Protein AF-A0A7C7YCG6-F1 (afdb_monomer_lite)

Foldseek 3Di:
DDDPDVVVVVVVVVVVVVCVVVVPPPDPDDPPDDDDDDPDDDDDDDDDDDDDDDDDDDDDDDDDDPPPVVVVVLLVVLVVQLVVLVVQLVVLVVQLVVLVVQLVVLVVQLVVLVVVLVVLVVVCVVDVDPDPVSVVVNVVSVVSNVVSVVSNVVSVVSNVVSVVSNVVSVVSSVVSVVSNVVVVVPD

Radius of gyration: 28.53 Å; chains: 1; bounding box: 61×38×84 Å

Sequence (187 aa):
MNRAKPAVILVAVSLIVLALLAGRSLLEVDPESESGLAWEGAAPDVEEIFASKRSATSGSGNATRHSSASSHRASDLAEGELVRAVSALDQAHARLAATLIAVSQAEAAFEQVERRIAALQAQGEGSDALTEDGEERLALVLDARERAGIEREKAHREKEMQQANMRSAEERVEAAELQLQPSLSRK

Secondary structure (DSSP, 8-state):
-----HHHHHHHHHHHHHHHHHTTS-----S----------------------------------HHHHHHHHHHHHHHHHHHHHHHHHHHHHHHHHHHHHHHHHHHHHHHHHHHHHHHHHHHHHSSS---HHHHHHHHHHHHHHHHHHHHHHHHHHHHHHHHHHHHHHHHHHHHHHHHHGGGTS--

pLDDT: mean 71.09, std 22.62, range [29.75, 97.88]

Structure (mmCIF, N/CA/C/O backbone):
data_AF-A0A7C7YCG6-F1
#
_entry.id   AF-A0A7C7YCG6-F1
#
loop_
_atom_site.group_PDB
_atom_site.id
_atom_site.type_symbol
_atom_site.label_atom_id
_atom_site.label_alt_id
_atom_site.label_comp_id
_atom_site.label_asym_id
_atom_site.label_entity_id
_atom_site.label_seq_id
_atom_site.pdbx_PDB_ins_code
_atom_site.Cartn_x
_atom_site.Cartn_y
_atom_site.Cartn_z
_atom_site.occupancy
_atom_site.B_iso_or_equiv
_atom_site.auth_seq_id
_atom_site.auth_comp_id
_atom_site.auth_asym_id
_atom_site.auth_atom_id
_atom_site.pdbx_PDB_model_num
ATOM 1 N N . MET A 1 1 ? -9.554 -1.598 -38.971 1.00 38.09 1 MET A N 1
ATOM 2 C CA . MET A 1 1 ? -8.564 -1.266 -37.921 1.00 38.09 1 MET A CA 1
ATOM 3 C C . MET A 1 1 ? -9.151 -0.173 -37.042 1.00 38.09 1 MET A C 1
ATOM 5 O O . MET A 1 1 ? -9.089 0.996 -37.400 1.00 38.09 1 MET A O 1
ATOM 9 N N . ASN A 1 2 ? -9.803 -0.559 -35.943 1.00 44.38 2 ASN A N 1
ATOM 10 C CA . ASN A 1 2 ? -10.477 0.377 -35.044 1.00 44.38 2 ASN A CA 1
ATOM 11 C C . ASN A 1 2 ? -9.495 0.855 -33.973 1.00 44.38 2 ASN A C 1
ATOM 13 O O . ASN A 1 2 ? -9.143 0.102 -33.072 1.00 44.38 2 ASN A O 1
ATOM 17 N N . ARG A 1 3 ? -9.066 2.117 -34.071 1.00 46.59 3 ARG A N 1
ATOM 18 C CA . ARG A 1 3 ? -8.438 2.832 -32.956 1.00 46.59 3 ARG A CA 1
ATOM 19 C C . ARG A 1 3 ? -9.535 3.133 -31.935 1.00 46.59 3 ARG A C 1
ATOM 21 O O . ARG A 1 3 ? -10.298 4.082 -32.118 1.00 46.59 3 ARG A O 1
ATOM 28 N N . ALA A 1 4 ? -9.659 2.308 -30.899 1.00 46.75 4 ALA A N 1
ATOM 29 C CA . ALA A 1 4 ? -10.478 2.669 -29.751 1.00 46.75 4 ALA A CA 1
ATOM 30 C C . ALA A 1 4 ? -9.851 3.913 -29.103 1.00 46.75 4 ALA A C 1
ATOM 32 O O . ALA A 1 4 ? -8.676 3.921 -28.744 1.00 46.75 4 ALA A O 1
ATOM 33 N N . LYS A 1 5 ? -10.619 5.005 -29.060 1.00 48.81 5 LYS A N 1
ATOM 34 C CA . LYS A 1 5 ? -10.190 6.293 -28.506 1.00 48.81 5 LYS A CA 1
ATOM 35 C C . LYS A 1 5 ? -9.902 6.119 -27.003 1.00 48.81 5 LYS A C 1
ATOM 37 O O . LYS A 1 5 ? -10.664 5.403 -26.355 1.00 48.81 5 LYS A O 1
ATOM 42 N N . PRO A 1 6 ? -8.894 6.799 -26.425 1.00 51.12 6 PRO A N 1
ATOM 43 C CA . PRO A 1 6 ? -8.510 6.665 -25.008 1.00 51.12 6 PRO A CA 1
ATOM 44 C C . PRO A 1 6 ? -9.667 6.915 -24.023 1.00 51.12 6 PRO A C 1
ATOM 46 O O . PRO A 1 6 ? -9.693 6.353 -22.932 1.00 51.12 6 PRO A O 1
ATOM 49 N N . ALA A 1 7 ? -10.691 7.664 -24.445 1.00 49.84 7 ALA A N 1
ATOM 50 C CA . ALA A 1 7 ? -11.931 7.846 -23.695 1.00 49.84 7 ALA A CA 1
ATOM 51 C C . ALA A 1 7 ? -12.698 6.532 -23.423 1.00 49.84 7 ALA A C 1
ATOM 53 O O . ALA A 1 7 ? -13.332 6.404 -22.385 1.00 49.84 7 ALA A O 1
ATOM 54 N N . VAL A 1 8 ? -12.627 5.538 -24.316 1.00 53.53 8 VAL A N 1
ATOM 55 C CA . VAL A 1 8 ? -13.330 4.250 -24.154 1.00 53.53 8 VAL A CA 1
ATOM 56 C C . VAL A 1 8 ? -12.677 3.398 -23.063 1.00 53.53 8 VAL A C 1
ATOM 58 O O . VAL A 1 8 ? -13.375 2.711 -22.323 1.00 53.53 8 VAL A O 1
ATOM 61 N N . ILE A 1 9 ? -11.352 3.485 -22.923 1.00 57.06 9 ILE A N 1
ATOM 62 C CA . ILE A 1 9 ? -10.598 2.762 -21.890 1.00 57.06 9 ILE A CA 1
ATOM 63 C C . ILE A 1 9 ? -10.898 3.359 -20.512 1.00 57.06 9 ILE A C 1
ATOM 65 O O . ILE A 1 9 ? -11.192 2.619 -19.580 1.00 57.06 9 ILE A O 1
ATOM 69 N N . LEU A 1 10 ? -10.927 4.691 -20.396 1.00 59.00 10 LEU A N 1
ATOM 70 C CA . LEU A 1 10 ? -11.288 5.367 -19.145 1.00 59.00 10 LEU A CA 1
ATOM 71 C C . LEU A 1 10 ? -12.726 5.052 -18.708 1.00 59.00 10 LEU A C 1
ATOM 73 O O . LEU A 1 10 ? -12.961 4.777 -17.535 1.00 59.00 10 LEU A O 1
ATOM 77 N N . VAL A 1 11 ? -13.675 5.007 -19.650 1.00 61.53 11 VAL A N 1
ATOM 78 C CA . VAL A 1 11 ? -15.063 4.613 -19.357 1.00 61.53 11 VAL A CA 1
ATOM 79 C C . VAL A 1 11 ? -15.145 3.149 -18.911 1.00 61.53 11 VAL A C 1
ATOM 81 O O . VAL A 1 11 ? -15.863 2.848 -17.961 1.00 61.53 11 VAL A O 1
ATOM 84 N N . ALA A 1 12 ? -14.383 2.242 -19.530 1.00 60.44 12 ALA A N 1
ATOM 85 C CA . ALA A 1 12 ? -14.347 0.837 -19.124 1.00 60.44 12 ALA A CA 1
ATOM 86 C C . ALA A 1 12 ? -13.762 0.653 -17.712 1.00 60.44 12 ALA A C 1
ATOM 88 O O . ALA A 1 12 ? -14.326 -0.089 -16.909 1.00 60.44 12 ALA A O 1
ATOM 89 N N . VAL A 1 13 ? -12.686 1.372 -17.378 1.00 66.44 13 VAL A N 1
ATOM 90 C CA . VAL A 1 13 ? -12.072 1.335 -16.040 1.00 66.44 13 VAL A CA 1
ATOM 91 C C . VAL A 1 13 ? -13.020 1.912 -14.987 1.00 66.44 13 VAL A C 1
ATOM 93 O O . VAL A 1 13 ? -13.217 1.288 -13.947 1.00 66.44 13 VAL A O 1
ATOM 96 N N . SER A 1 14 ? -13.687 3.038 -15.264 1.00 65.06 14 SER A N 1
ATOM 97 C CA . SER A 1 14 ? -14.697 3.587 -14.349 1.00 65.06 14 SER A CA 1
ATOM 98 C C . SER A 1 14 ? -15.882 2.643 -14.140 1.00 65.06 14 SER A C 1
ATOM 100 O O . SER A 1 14 ? -16.359 2.530 -13.015 1.00 65.06 14 SER A O 1
ATOM 102 N N . LEU A 1 15 ? -16.338 1.927 -15.174 1.00 63.62 15 LEU A N 1
ATOM 103 C CA . LEU A 1 15 ? -17.419 0.944 -15.041 1.00 63.62 15 LEU A CA 1
ATOM 104 C C . LEU A 1 15 ? -17.001 -0.281 -14.219 1.00 63.62 15 LEU A C 1
ATOM 106 O O . LEU A 1 15 ? -17.806 -0.782 -13.439 1.00 63.62 15 LEU A O 1
ATOM 110 N N . ILE A 1 16 ? -15.749 -0.731 -14.337 1.00 69.69 16 ILE A N 1
ATOM 111 C CA . ILE A 1 16 ? -15.209 -1.824 -13.515 1.00 69.69 16 ILE A CA 1
ATOM 112 C C . ILE A 1 16 ? -15.109 -1.395 -12.046 1.00 69.69 16 ILE A C 1
ATOM 114 O O . ILE A 1 16 ? -15.534 -2.136 -11.162 1.00 69.69 16 ILE A O 1
ATOM 118 N N . VAL A 1 17 ? -14.621 -0.180 -11.777 1.00 70.19 17 VAL A N 1
ATOM 119 C CA . VAL A 1 17 ? -14.564 0.374 -10.414 1.00 70.19 17 VAL A CA 1
ATOM 120 C C . VAL A 1 17 ? -15.970 0.517 -9.826 1.00 70.19 17 VAL A C 1
ATOM 122 O O . VAL A 1 17 ? -16.188 0.142 -8.678 1.00 70.19 17 VAL A O 1
ATOM 125 N N . LEU A 1 18 ? -16.946 0.978 -10.614 1.00 59.84 18 LEU A N 1
ATOM 126 C CA . LEU A 1 18 ? -18.332 1.123 -10.167 1.00 59.84 18 LEU A CA 1
ATOM 127 C C . LEU A 1 18 ? -19.012 -0.235 -9.916 1.00 59.84 18 LEU A C 1
ATOM 129 O O . LEU A 1 18 ? -19.748 -0.376 -8.943 1.00 59.84 18 LEU A O 1
ATOM 133 N N . ALA A 1 19 ? -18.733 -1.249 -10.741 1.00 61.19 19 ALA A N 1
ATOM 134 C CA . ALA A 1 19 ? -19.232 -2.612 -10.548 1.00 61.19 19 ALA A CA 1
ATOM 135 C C . ALA A 1 19 ? -18.624 -3.286 -9.304 1.00 61.19 19 ALA A C 1
ATOM 137 O O . ALA A 1 19 ? -19.328 -3.988 -8.581 1.00 61.19 19 ALA A O 1
ATOM 138 N N . LEU A 1 20 ? -17.346 -3.027 -9.009 1.00 59.19 20 LEU A N 1
ATOM 139 C CA . LEU A 1 20 ? -16.680 -3.506 -7.792 1.00 59.19 20 LEU A CA 1
ATOM 140 C C . LEU A 1 20 ? -17.175 -2.788 -6.529 1.00 59.19 20 LEU A C 1
ATOM 142 O O . LEU A 1 20 ? -17.232 -3.399 -5.463 1.00 59.19 20 LEU A O 1
ATOM 146 N N . LEU A 1 21 ? -17.570 -1.517 -6.647 1.00 51.78 21 LEU A N 1
ATOM 147 C CA . LEU A 1 21 ? -18.163 -0.754 -5.548 1.00 51.78 21 LEU A CA 1
ATOM 148 C C . LEU A 1 21 ? -19.612 -1.189 -5.270 1.00 51.78 21 LEU A C 1
ATOM 150 O O . LEU A 1 21 ? -19.995 -1.341 -4.115 1.00 51.78 21 LEU A O 1
ATOM 154 N N . ALA A 1 22 ? -20.400 -1.451 -6.319 1.00 48.19 22 ALA A N 1
ATOM 155 C CA . ALA A 1 22 ? -21.785 -1.914 -6.205 1.00 48.19 22 ALA A CA 1
ATOM 156 C C . ALA A 1 22 ? -21.899 -3.395 -5.792 1.00 48.19 22 ALA A C 1
ATOM 158 O O . ALA A 1 22 ? -22.846 -3.774 -5.106 1.00 48.19 22 ALA A O 1
ATOM 159 N N . GLY A 1 23 ? -20.917 -4.233 -6.146 1.00 41.50 23 GLY A N 1
ATOM 160 C CA . GLY A 1 23 ? -20.874 -5.651 -5.770 1.00 41.50 23 GLY A CA 1
ATOM 161 C C . GLY A 1 23 ? -20.629 -5.923 -4.280 1.00 41.50 23 GLY A C 1
ATOM 162 O O . GLY A 1 23 ? -20.688 -7.075 -3.861 1.00 41.50 23 GLY A O 1
ATOM 163 N N . ARG A 1 24 ? -20.366 -4.889 -3.467 1.00 46.97 24 ARG A N 1
ATOM 164 C CA . ARG A 1 24 ? -20.056 -5.012 -2.032 1.00 46.97 24 ARG A CA 1
ATOM 165 C C . ARG A 1 24 ? -21.226 -4.733 -1.079 1.00 46.97 24 ARG A C 1
ATOM 167 O O . ARG A 1 24 ? -21.042 -4.864 0.125 1.00 46.97 24 ARG A O 1
ATOM 174 N N . SER A 1 25 ? -22.415 -4.393 -1.582 1.00 40.44 25 SER A N 1
ATOM 175 C CA . SER A 1 25 ? -23.567 -4.007 -0.741 1.00 40.44 25 SER A CA 1
ATOM 176 C C . SER A 1 25 ? -24.625 -5.100 -0.514 1.00 40.44 25 SER A C 1
ATOM 178 O O . SER A 1 25 ? -25.691 -4.781 -0.003 1.00 40.44 25 SER A O 1
ATOM 180 N N . LEU A 1 26 ? -24.376 -6.368 -0.872 1.00 41.69 26 LEU A N 1
ATOM 181 C CA . LEU A 1 26 ? -25.381 -7.448 -0.761 1.00 41.69 26 LEU A CA 1
ATOM 182 C C . LEU A 1 26 ? -24.939 -8.693 0.027 1.00 41.69 26 LEU A C 1
ATOM 184 O O . LEU A 1 26 ? -25.512 -9.762 -0.155 1.00 41.69 26 LEU A O 1
ATOM 188 N N . LEU A 1 27 ? -23.960 -8.578 0.927 1.00 38.28 27 LEU A N 1
ATOM 189 C CA . LEU A 1 27 ? -23.707 -9.622 1.926 1.00 38.28 27 LEU A CA 1
ATOM 190 C C . LEU A 1 27 ? -23.974 -9.073 3.327 1.00 38.28 27 LEU A C 1
ATOM 192 O O . LEU A 1 27 ? -23.076 -8.669 4.060 1.00 38.28 27 LEU A O 1
ATOM 196 N N . GLU A 1 28 ? -25.254 -9.057 3.668 1.00 44.44 28 GLU A N 1
ATOM 197 C CA . GLU A 1 28 ? -25.709 -9.152 5.046 1.00 44.44 28 GLU A CA 1
ATOM 198 C C . GLU A 1 28 ? -25.388 -10.587 5.492 1.00 44.44 28 GLU A C 1
ATOM 200 O O . GLU A 1 28 ? -25.970 -11.544 4.983 1.00 44.44 28 GLU A O 1
ATOM 205 N N . VAL A 1 29 ? -24.358 -10.750 6.328 1.00 38.84 29 VAL A N 1
ATOM 206 C CA . VAL A 1 29 ? -23.967 -12.049 6.889 1.00 38.84 29 VAL A CA 1
ATOM 207 C C . VAL A 1 29 ? -24.049 -11.974 8.405 1.00 38.84 29 VAL A C 1
ATOM 209 O O . VAL A 1 29 ? -23.351 -11.193 9.051 1.00 38.84 29 VAL A O 1
ATOM 212 N N . ASP A 1 30 ? -24.954 -12.811 8.900 1.00 29.75 30 ASP A N 1
ATOM 213 C CA . ASP A 1 30 ? -25.200 -13.231 10.274 1.00 29.75 30 ASP A CA 1
ATOM 214 C C . ASP A 1 30 ? -23.902 -13.523 11.058 1.00 29.75 30 ASP A C 1
ATOM 216 O O . ASP A 1 30 ? -23.017 -14.212 10.539 1.00 29.75 30 ASP A O 1
ATOM 220 N N . PRO A 1 31 ? -23.763 -13.066 12.316 1.00 41.66 31 PRO A N 1
ATOM 221 C CA . PRO A 1 31 ? -22.557 -13.261 13.117 1.00 41.66 31 PRO A CA 1
ATOM 222 C C . PRO A 1 31 ? -22.518 -14.602 13.880 1.00 41.66 31 PRO A C 1
ATOM 224 O O . PRO A 1 31 ? -22.060 -14.623 15.015 1.00 41.66 31 PRO A O 1
ATOM 227 N N . GLU A 1 32 ? -22.950 -15.721 13.288 1.00 35.66 32 GLU A N 1
ATOM 228 C CA . GLU A 1 32 ? -22.872 -17.059 13.917 1.00 35.66 32 GLU A CA 1
ATOM 229 C C . GLU A 1 32 ? -22.317 -18.125 12.955 1.00 35.66 32 GLU A C 1
ATOM 231 O O . GLU A 1 32 ? -22.970 -19.107 12.604 1.00 35.66 32 GLU A O 1
ATOM 236 N N . SER A 1 33 ? -21.079 -17.952 12.496 1.00 34.12 33 SER A N 1
ATOM 237 C CA . SER A 1 33 ? -20.328 -19.048 11.869 1.00 34.12 33 SER A CA 1
ATOM 238 C C . SER A 1 33 ? -18.840 -18.914 12.159 1.00 34.12 33 SER A C 1
ATOM 240 O O . SER A 1 33 ? -18.048 -18.441 11.346 1.00 34.12 33 SER A O 1
ATOM 242 N N . GLU A 1 34 ? -18.463 -19.370 13.351 1.00 43.66 34 GLU A N 1
ATOM 243 C CA . GLU A 1 34 ? -17.132 -19.911 13.587 1.00 43.66 34 GLU A CA 1
ATOM 244 C C . GLU A 1 34 ? -16.951 -21.159 12.718 1.00 43.66 34 GLU A C 1
ATOM 246 O O . GLU A 1 34 ? -17.668 -22.149 12.848 1.00 43.66 34 GLU A O 1
ATOM 251 N N . SER A 1 35 ? -15.987 -21.118 11.807 1.00 35.38 35 SER A N 1
ATOM 252 C CA . SER A 1 35 ? -15.400 -22.295 11.165 1.00 35.38 35 SER A CA 1
ATOM 253 C C . SER A 1 35 ? -14.044 -21.881 10.619 1.00 35.38 35 SER A C 1
ATOM 255 O O . SER A 1 35 ? -13.950 -21.062 9.707 1.00 35.38 35 SER A O 1
ATOM 257 N N . GLY A 1 36 ? -12.990 -22.403 11.244 1.00 42.28 36 GLY A N 1
ATOM 258 C CA . GLY A 1 36 ? -11.612 -22.071 10.929 1.00 42.28 36 GLY A CA 1
ATOM 259 C C . GLY A 1 36 ? -11.251 -22.315 9.467 1.00 42.28 36 GLY A C 1
ATOM 260 O O . GLY A 1 36 ? -11.633 -23.317 8.870 1.00 42.28 36 GLY A O 1
ATOM 261 N N . LEU A 1 37 ? -10.436 -21.414 8.926 1.00 38.97 37 LEU A N 1
ATOM 262 C CA . LEU A 1 37 ? -9.647 -21.667 7.732 1.00 38.97 37 LEU A CA 1
ATOM 263 C C . LEU A 1 37 ? -8.228 -21.168 7.984 1.00 38.97 37 LEU A C 1
ATOM 265 O O . LEU A 1 37 ? -7.959 -19.971 8.089 1.00 38.97 37 LEU A O 1
ATOM 269 N N . ALA A 1 38 ? -7.347 -22.151 8.142 1.00 42.22 38 ALA A N 1
ATOM 270 C CA . ALA A 1 38 ? -5.907 -22.017 8.131 1.00 42.22 38 ALA A CA 1
ATOM 271 C C . ALA A 1 38 ? -5.454 -21.341 6.830 1.00 42.22 38 ALA A C 1
ATOM 273 O O . ALA A 1 38 ? -5.801 -21.793 5.739 1.00 42.22 38 ALA A O 1
ATOM 274 N N . TRP A 1 39 ? -4.653 -20.285 6.947 1.00 41.31 39 TRP A N 1
ATOM 275 C CA . TRP A 1 39 ? -3.932 -19.703 5.817 1.00 41.31 39 TRP A CA 1
ATOM 276 C C . TRP A 1 39 ? -2.513 -20.270 5.807 1.00 41.31 39 TRP A C 1
ATOM 278 O O . TRP A 1 39 ? -1.553 -19.626 6.214 1.00 41.31 39 TRP A O 1
ATOM 288 N N . GLU A 1 40 ? -2.421 -21.521 5.367 1.00 39.47 40 GLU A N 1
ATOM 289 C CA . GLU A 1 40 ? -1.190 -22.177 4.936 1.00 39.47 40 GLU A CA 1
ATOM 290 C C . GLU A 1 40 ? -1.215 -22.174 3.401 1.00 39.47 40 GLU A C 1
ATOM 292 O O . GLU A 1 40 ? -2.149 -22.719 2.810 1.00 39.47 40 GLU A O 1
ATOM 297 N N . GLY A 1 41 ? -0.231 -21.564 2.731 1.00 33.03 41 GLY A N 1
ATOM 298 C CA . GLY A 1 41 ? -0.116 -21.744 1.281 1.00 33.03 41 GLY A CA 1
ATOM 299 C C . GLY A 1 41 ? 0.596 -20.655 0.487 1.00 33.03 41 GLY A C 1
ATOM 300 O O . GLY A 1 41 ? -0.040 -19.751 -0.039 1.00 33.03 41 GLY A O 1
ATOM 301 N N . ALA A 1 42 ? 1.894 -20.887 0.293 1.00 35.00 42 ALA A N 1
ATOM 302 C CA . ALA A 1 42 ? 2.618 -20.738 -0.971 1.00 35.00 42 ALA A CA 1
ATOM 303 C C . ALA A 1 42 ? 2.825 -19.327 -1.562 1.00 35.00 42 ALA A C 1
ATOM 305 O O . ALA A 1 42 ? 2.000 -18.774 -2.288 1.00 35.00 42 ALA A O 1
ATOM 306 N N . ALA A 1 43 ? 4.050 -18.832 -1.375 1.00 37.44 43 ALA A N 1
ATOM 307 C CA . ALA A 1 43 ? 4.691 -17.929 -2.322 1.00 37.44 43 ALA A CA 1
ATOM 308 C C . ALA A 1 43 ? 4.849 -18.635 -3.687 1.00 37.44 43 ALA A C 1
ATOM 310 O O . ALA A 1 43 ? 5.257 -19.800 -3.710 1.00 37.44 43 ALA A O 1
ATOM 311 N N . PRO A 1 44 ? 4.558 -17.979 -4.822 1.00 40.88 44 PRO A N 1
ATOM 312 C CA . PRO A 1 44 ? 4.890 -18.544 -6.119 1.00 40.88 44 PRO A CA 1
ATOM 313 C C . PRO A 1 44 ? 6.392 -18.393 -6.388 1.00 40.88 44 PRO A C 1
ATOM 315 O O . PRO A 1 44 ? 6.896 -17.289 -6.601 1.00 40.88 44 PRO A O 1
ATOM 318 N N . ASP A 1 45 ? 7.076 -19.536 -6.388 1.00 39.84 45 ASP A N 1
ATOM 319 C CA . ASP A 1 45 ? 8.380 -19.742 -7.015 1.00 39.84 45 ASP A CA 1
ATOM 320 C C . ASP A 1 45 ? 8.287 -19.391 -8.506 1.00 39.84 45 ASP A C 1
ATOM 322 O O . ASP A 1 45 ? 7.446 -19.925 -9.234 1.00 39.84 45 ASP A O 1
ATOM 326 N N . VAL A 1 46 ? 9.155 -18.493 -8.971 1.00 44.59 46 VAL A N 1
ATOM 327 C CA . VAL A 1 46 ? 9.339 -18.208 -10.400 1.00 44.59 46 VAL A CA 1
ATOM 328 C C . VAL A 1 46 ? 10.835 -18.214 -10.694 1.00 44.59 46 VAL A C 1
ATOM 330 O O . VAL A 1 46 ? 11.437 -17.186 -11.002 1.00 44.59 46 VAL A O 1
ATOM 333 N N . GLU A 1 47 ? 11.441 -19.393 -10.585 1.00 43.09 47 GLU A N 1
ATOM 334 C CA . GLU A 1 47 ? 12.654 -19.709 -11.331 1.00 43.09 47 GLU A CA 1
ATOM 335 C C . GLU A 1 47 ? 12.308 -20.563 -12.554 1.00 43.09 47 GLU A C 1
ATOM 337 O O . GLU A 1 47 ? 11.396 -21.384 -12.544 1.00 43.09 47 GLU A O 1
ATOM 342 N N . GLU A 1 48 ? 13.114 -20.356 -13.593 1.00 41.47 48 GLU A N 1
ATOM 343 C CA . GLU A 1 48 ? 13.277 -21.227 -14.751 1.00 41.47 48 GLU A CA 1
ATOM 344 C C . GLU A 1 48 ? 12.292 -21.045 -15.915 1.00 41.47 48 GLU A C 1
ATOM 346 O O . GLU A 1 48 ? 11.443 -21.887 -16.194 1.00 41.47 48 GLU A O 1
ATOM 351 N N . ILE A 1 49 ? 12.534 -20.017 -16.744 1.00 37.84 49 ILE A N 1
ATOM 352 C CA . ILE A 1 49 ? 12.333 -20.217 -18.183 1.00 37.84 49 ILE A CA 1
ATOM 353 C C . ILE A 1 49 ? 13.514 -19.695 -19.023 1.00 37.84 49 ILE A C 1
ATOM 355 O O . ILE A 1 49 ? 13.755 -18.495 -19.141 1.00 37.84 49 ILE A O 1
ATOM 359 N N . PHE A 1 50 ? 14.181 -20.669 -19.658 1.00 40.00 50 PHE A N 1
ATOM 360 C CA . PHE A 1 50 ? 15.042 -20.612 -20.849 1.00 40.00 50 PHE A CA 1
ATOM 361 C C . PHE A 1 50 ? 16.567 -20.532 -20.681 1.00 40.00 50 PHE A C 1
ATOM 363 O O . PHE A 1 50 ? 17.229 -19.583 -21.097 1.00 40.00 50 PHE A O 1
ATOM 370 N N . ALA A 1 51 ? 17.147 -21.673 -20.302 1.00 44.41 51 ALA A N 1
ATOM 371 C CA . ALA A 1 51 ? 18.373 -22.143 -20.938 1.00 44.41 51 ALA A CA 1
ATOM 372 C C . ALA A 1 51 ? 18.029 -22.894 -22.243 1.00 44.41 51 ALA A C 1
ATOM 374 O O . ALA A 1 51 ? 17.467 -23.988 -22.215 1.00 44.41 51 ALA A O 1
ATOM 375 N N . SER A 1 52 ? 18.401 -22.356 -23.411 1.00 35.06 52 SER A N 1
ATOM 376 C CA . SER A 1 52 ? 18.581 -23.198 -24.601 1.00 35.06 52 SER A CA 1
ATOM 377 C C . SER A 1 52 ? 19.584 -22.638 -25.612 1.00 35.06 52 SER A C 1
ATOM 379 O O . SER A 1 52 ? 19.303 -21.749 -26.403 1.00 35.06 52 SER A O 1
ATOM 381 N N . LYS A 1 53 ? 20.760 -23.270 -25.562 1.00 38.47 53 LYS A N 1
ATOM 382 C CA . LYS A 1 53 ? 21.480 -23.900 -26.679 1.00 38.47 53 LYS A CA 1
ATOM 383 C C . LYS A 1 53 ? 22.095 -23.015 -27.779 1.00 38.47 53 LYS A C 1
ATOM 385 O O . LYS A 1 53 ? 21.458 -22.547 -28.711 1.00 38.47 53 LYS A O 1
ATOM 390 N N . ARG A 1 54 ? 23.431 -22.970 -27.710 1.00 46.75 54 ARG A N 1
ATOM 391 C CA . ARG A 1 54 ? 24.378 -22.669 -28.794 1.00 46.75 54 ARG A CA 1
ATOM 392 C C . ARG A 1 54 ? 24.179 -23.593 -30.007 1.00 46.75 54 ARG A C 1
ATOM 394 O O . ARG A 1 54 ? 24.106 -24.809 -29.838 1.00 46.75 54 ARG A O 1
ATOM 401 N N . SER A 1 55 ? 24.302 -23.032 -31.209 1.00 33.38 55 SER A N 1
ATOM 402 C CA . SER A 1 55 ? 24.810 -23.729 -32.399 1.00 33.38 55 SER A CA 1
ATOM 403 C C . SER A 1 55 ? 25.730 -22.795 -33.191 1.00 33.38 55 SER A C 1
ATOM 405 O O . SER A 1 55 ? 25.386 -21.647 -33.459 1.00 33.38 55 SER A O 1
ATOM 407 N N . ALA A 1 56 ? 26.924 -23.297 -33.499 1.00 44.69 56 ALA A N 1
ATOM 408 C CA . ALA A 1 56 ? 27.994 -22.644 -34.247 1.00 44.69 56 ALA A CA 1
ATOM 409 C C . ALA A 1 56 ? 27.651 -22.447 -35.735 1.00 44.69 56 ALA A C 1
ATOM 411 O O . ALA A 1 56 ? 26.842 -23.206 -36.246 1.00 44.69 56 ALA A O 1
ATOM 412 N N . THR A 1 57 ? 28.362 -21.548 -36.433 1.00 36.84 57 THR A N 1
ATOM 413 C CA . THR A 1 57 ? 29.197 -21.905 -37.605 1.00 36.84 57 THR A CA 1
ATOM 414 C C . THR A 1 57 ? 30.123 -20.760 -38.026 1.00 36.84 57 THR A C 1
ATOM 416 O O . THR A 1 57 ? 29.725 -19.603 -38.123 1.00 36.84 57 THR A O 1
ATOM 419 N N . SER A 1 58 ? 31.362 -21.161 -38.303 1.00 47.78 58 SER A N 1
ATOM 420 C CA . SER A 1 58 ? 32.414 -20.483 -39.063 1.00 47.78 58 SER A CA 1
ATOM 421 C C . SER A 1 58 ? 31.928 -19.911 -40.404 1.00 47.78 58 SER A C 1
ATOM 423 O O . SER A 1 58 ? 31.096 -20.524 -41.069 1.00 47.78 58 SER A O 1
ATOM 425 N N . GLY A 1 59 ? 32.491 -18.773 -40.820 1.00 33.78 59 GLY A N 1
ATOM 426 C CA . GLY A 1 59 ? 32.213 -18.146 -42.113 1.00 33.78 59 GLY A CA 1
ATOM 427 C C . GLY A 1 59 ? 33.111 -16.940 -42.378 1.00 33.78 59 GLY A C 1
ATOM 428 O O . GLY A 1 59 ? 32.748 -15.806 -42.092 1.00 33.78 59 GLY A O 1
ATOM 429 N N . SER A 1 60 ? 34.303 -17.223 -42.897 1.00 41.03 60 SER A N 1
ATOM 430 C CA . SER A 1 60 ? 35.260 -16.280 -43.485 1.00 41.03 60 SER A CA 1
ATOM 431 C C . SER A 1 60 ? 34.649 -15.483 -44.650 1.00 41.03 60 SER A C 1
ATOM 433 O O . SER A 1 60 ? 33.953 -16.071 -45.475 1.00 41.03 60 SER A O 1
ATOM 435 N N . GLY A 1 61 ? 34.977 -14.187 -44.772 1.00 35.50 61 GLY A N 1
ATOM 436 C CA . GLY A 1 61 ? 34.920 -13.485 -46.062 1.00 35.50 61 GLY A CA 1
ATOM 437 C C . GLY A 1 61 ? 34.380 -12.047 -46.082 1.00 35.50 61 GLY A C 1
ATOM 438 O O . GLY A 1 61 ? 33.180 -11.830 -46.158 1.00 35.50 61 GLY A O 1
ATOM 439 N N . ASN A 1 62 ? 35.320 -11.111 -46.241 1.00 40.22 62 ASN A N 1
ATOM 440 C CA . ASN A 1 62 ? 35.278 -9.968 -47.167 1.00 40.22 62 ASN A CA 1
ATOM 441 C C . ASN A 1 62 ? 34.715 -8.587 -46.730 1.00 40.22 62 ASN A C 1
ATOM 443 O O . ASN A 1 62 ? 33.529 -8.384 -46.498 1.00 40.22 62 ASN A O 1
ATOM 447 N N . ALA A 1 63 ? 35.659 -7.639 -46.723 1.00 47.53 63 ALA A N 1
ATOM 448 C CA . ALA A 1 63 ? 35.635 -6.220 -47.088 1.00 47.53 63 ALA A CA 1
ATOM 449 C C . ALA A 1 63 ? 34.340 -5.377 -46.983 1.00 47.53 63 ALA A C 1
ATOM 451 O O . ALA A 1 63 ? 33.416 -5.466 -47.786 1.00 47.53 63 ALA A O 1
ATOM 452 N N . THR A 1 64 ? 34.438 -4.375 -46.102 1.00 52.19 64 THR A N 1
ATOM 453 C CA . THR A 1 64 ? 34.042 -2.975 -46.348 1.00 52.19 64 THR A CA 1
ATOM 454 C C . THR A 1 64 ? 32.556 -2.706 -46.614 1.00 52.19 64 THR A C 1
ATOM 456 O O . THR A 1 64 ? 32.158 -2.239 -47.679 1.00 52.19 64 THR A O 1
ATOM 459 N N . ARG A 1 65 ? 31.736 -2.879 -45.568 1.00 48.03 65 ARG A N 1
ATOM 460 C CA . ARG A 1 65 ? 30.446 -2.176 -45.377 1.00 48.03 65 ARG A CA 1
ATOM 461 C C . ARG A 1 65 ? 30.053 -2.151 -43.886 1.00 48.03 65 ARG A C 1
ATOM 463 O O . ARG A 1 65 ? 29.018 -2.667 -43.488 1.00 48.03 65 ARG A O 1
ATOM 470 N N . HIS A 1 66 ? 30.915 -1.613 -43.019 1.00 44.16 66 HIS A N 1
ATOM 471 C CA . HIS A 1 66 ? 30.786 -1.819 -41.562 1.00 44.16 66 HIS A CA 1
ATOM 472 C C . HIS A 1 66 ? 30.085 -0.705 -40.759 1.00 44.16 66 HIS A C 1
ATOM 474 O O . HIS A 1 66 ? 29.820 -0.918 -39.577 1.00 44.16 66 HIS A O 1
ATOM 480 N N . SER A 1 67 ? 29.724 0.447 -41.341 1.00 53.16 67 SER A N 1
ATOM 481 C CA . SER A 1 67 ? 29.083 1.524 -40.556 1.00 53.16 67 SER A CA 1
ATOM 482 C C . SER A 1 67 ? 27.558 1.397 -40.444 1.00 53.16 67 SER A C 1
ATOM 484 O O . SER A 1 67 ? 26.998 1.681 -39.392 1.00 53.16 67 SER A O 1
ATOM 486 N N . SER A 1 68 ? 26.866 0.927 -41.485 1.00 54.72 68 SER A N 1
ATOM 487 C CA . SER A 1 68 ? 25.395 0.873 -41.485 1.00 54.72 68 SER A CA 1
ATOM 488 C C . SER A 1 68 ? 24.860 -0.302 -40.659 1.00 54.72 68 SER A C 1
ATOM 490 O O . SER A 1 68 ? 23.960 -0.135 -39.846 1.00 54.72 68 SER A O 1
ATOM 492 N N . ALA A 1 69 ? 25.448 -1.493 -40.808 1.00 60.00 69 ALA A N 1
ATOM 493 C CA . ALA A 1 69 ? 24.976 -2.701 -40.124 1.00 60.00 69 ALA A CA 1
ATOM 494 C C . ALA A 1 69 ? 25.213 -2.678 -38.600 1.00 60.00 69 ALA A C 1
ATOM 496 O O . ALA A 1 69 ? 24.431 -3.255 -37.847 1.00 60.00 69 ALA A O 1
ATOM 497 N N . SER A 1 70 ? 26.275 -2.007 -38.141 1.00 60.47 70 SER A N 1
ATOM 498 C CA . SER A 1 70 ? 26.554 -1.814 -36.710 1.00 60.47 70 SER A CA 1
ATOM 499 C C . SER A 1 70 ? 25.609 -0.784 -36.085 1.00 60.47 70 SER A C 1
ATOM 501 O O . SER A 1 70 ? 25.105 -1.014 -34.989 1.00 60.47 70 SER A O 1
ATOM 503 N N . SER A 1 71 ? 25.294 0.291 -36.814 1.00 64.06 71 SER A N 1
ATOM 504 C CA . SER A 1 71 ? 24.320 1.303 -36.393 1.00 64.06 71 SER A CA 1
ATOM 505 C C . SER A 1 71 ? 22.895 0.751 -36.297 1.00 64.06 71 SER A C 1
ATOM 507 O O . SER A 1 71 ? 22.184 1.098 -35.360 1.00 64.06 71 SER A O 1
ATOM 509 N N . HIS A 1 72 ? 22.476 -0.121 -37.222 1.00 64.81 72 HIS A N 1
ATOM 510 C CA . HIS A 1 72 ? 21.153 -0.754 -37.160 1.00 64.81 72 HIS A CA 1
ATOM 511 C C . HIS A 1 72 ? 21.020 -1.691 -35.954 1.00 64.81 72 HIS A C 1
ATOM 513 O O . HIS A 1 72 ? 20.058 -1.574 -35.209 1.00 64.81 72 HIS A O 1
ATOM 519 N N . ARG A 1 73 ? 22.029 -2.529 -35.674 1.00 70.00 73 ARG A N 1
ATOM 520 C CA . ARG A 1 73 ? 22.006 -3.400 -34.484 1.00 70.00 73 ARG A CA 1
ATOM 521 C C . ARG A 1 73 ? 21.979 -2.623 -33.170 1.00 70.00 73 ARG A C 1
ATOM 523 O O . ARG A 1 73 ? 21.339 -3.068 -32.228 1.00 70.00 73 ARG A O 1
ATOM 530 N N . ALA A 1 74 ? 22.680 -1.492 -33.090 1.00 72.12 74 ALA A N 1
ATOM 531 C CA . ALA A 1 74 ? 22.638 -0.638 -31.905 1.00 72.12 74 ALA A CA 1
ATOM 532 C C . ALA A 1 74 ? 21.239 -0.028 -31.694 1.00 72.12 74 ALA A C 1
ATOM 534 O O . ALA A 1 74 ? 20.763 0.009 -30.565 1.00 72.12 74 ALA A O 1
ATOM 535 N N . SER A 1 75 ? 20.563 0.371 -32.779 1.00 76.31 75 SER A N 1
ATOM 536 C CA . SER A 1 75 ? 19.173 0.847 -32.743 1.00 76.31 75 SER A CA 1
ATOM 537 C C . SER A 1 75 ? 18.205 -0.253 -32.305 1.00 76.31 75 SER A C 1
ATOM 539 O O . SER A 1 75 ? 17.421 -0.032 -31.392 1.00 76.31 75 SER A O 1
ATOM 541 N N . ASP A 1 76 ? 18.308 -1.456 -32.881 1.00 79.00 76 ASP A N 1
ATOM 542 C CA . ASP A 1 76 ? 17.438 -2.593 -32.540 1.00 79.00 76 ASP A CA 1
ATOM 543 C C . ASP A 1 76 ? 17.580 -2.998 -31.059 1.00 79.00 76 ASP A C 1
ATOM 545 O O . ASP A 1 76 ? 16.610 -3.371 -30.396 1.00 79.00 76 ASP A O 1
ATOM 549 N N . LEU A 1 77 ? 18.802 -2.917 -30.519 1.00 81.25 77 LEU A N 1
ATOM 550 C CA . LEU A 1 77 ? 19.072 -3.177 -29.105 1.00 81.25 77 LEU A CA 1
ATOM 551 C C . LEU A 1 77 ? 18.474 -2.092 -28.199 1.00 81.25 77 LEU A C 1
ATOM 553 O O . LEU A 1 77 ? 17.850 -2.441 -27.198 1.00 81.25 77 LEU A O 1
ATOM 557 N N . ALA A 1 78 ? 18.608 -0.814 -28.566 1.00 82.31 78 ALA A N 1
ATOM 558 C CA . ALA A 1 78 ? 18.039 0.310 -27.821 1.00 82.31 78 ALA A CA 1
ATOM 559 C C . ALA A 1 78 ? 16.497 0.306 -27.846 1.00 82.31 78 ALA A C 1
ATOM 561 O O . ALA A 1 78 ? 15.854 0.535 -26.823 1.00 82.31 78 ALA A O 1
ATOM 562 N N . GLU A 1 79 ? 15.883 -0.041 -28.980 1.00 85.44 79 GLU A N 1
ATOM 563 C CA . GLU A 1 79 ? 14.430 -0.228 -29.083 1.00 85.44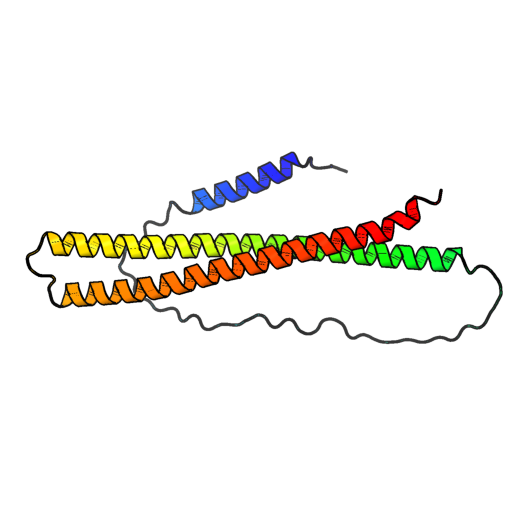 79 GLU A CA 1
ATOM 564 C C . GLU A 1 79 ? 13.963 -1.397 -28.204 1.00 85.44 79 GLU A C 1
ATOM 566 O O . GLU A 1 79 ? 12.970 -1.287 -27.482 1.00 85.44 79 GLU A O 1
ATOM 571 N N . GLY A 1 80 ? 14.715 -2.503 -28.190 1.00 89.69 80 GLY A N 1
ATOM 572 C CA . GLY A 1 80 ? 14.455 -3.632 -27.297 1.00 89.69 80 GLY A CA 1
ATOM 573 C C . GLY A 1 80 ? 14.583 -3.280 -25.809 1.00 89.69 80 GLY A C 1
ATOM 574 O O . GLY A 1 80 ? 13.855 -3.834 -24.984 1.00 89.69 80 GLY A O 1
ATOM 575 N N . GLU A 1 81 ? 15.480 -2.363 -25.445 1.00 90.56 81 GLU A N 1
ATOM 576 C CA . GLU A 1 81 ? 15.605 -1.843 -24.080 1.00 90.56 81 GLU A CA 1
ATOM 577 C C . GLU A 1 81 ? 14.427 -0.953 -23.685 1.00 90.56 81 GLU A C 1
ATOM 579 O O . GLU A 1 81 ? 13.885 -1.144 -22.595 1.00 90.56 81 GLU A O 1
ATOM 584 N N . LEU A 1 82 ? 13.966 -0.069 -24.576 1.00 91.00 82 LEU A N 1
ATOM 585 C CA . LEU A 1 82 ? 12.775 0.750 -24.340 1.00 91.00 82 LEU A CA 1
ATOM 586 C C . LEU A 1 82 ? 11.531 -0.119 -24.112 1.00 91.00 82 LEU A C 1
ATOM 588 O O . LEU A 1 82 ? 10.801 0.091 -23.146 1.00 91.00 82 LEU A O 1
ATOM 592 N N . VAL A 1 83 ? 11.315 -1.145 -24.942 1.00 94.25 83 VAL A N 1
ATOM 593 C CA . VAL A 1 83 ? 10.180 -2.074 -24.779 1.00 94.25 83 VAL A CA 1
ATOM 594 C C . VAL A 1 83 ? 10.219 -2.771 -23.415 1.00 94.25 83 VAL A C 1
ATOM 596 O O . VAL A 1 83 ? 9.185 -2.900 -22.751 1.00 94.25 83 VAL A O 1
ATOM 599 N N . ARG A 1 84 ? 11.405 -3.195 -22.957 1.00 94.38 84 ARG A N 1
ATOM 600 C CA . ARG A 1 84 ? 11.568 -3.792 -21.622 1.00 94.38 84 ARG A CA 1
ATOM 601 C C . ARG A 1 84 ? 11.325 -2.778 -20.506 1.00 94.38 84 ARG A C 1
ATOM 603 O O . ARG A 1 84 ? 10.694 -3.137 -19.516 1.00 94.38 84 ARG A O 1
ATOM 610 N N . ALA A 1 85 ? 11.802 -1.543 -20.657 1.00 92.81 85 ALA A N 1
ATOM 611 C CA . ALA A 1 85 ? 11.612 -0.483 -19.670 1.00 92.81 85 ALA A CA 1
ATOM 612 C C . ALA A 1 85 ? 10.128 -0.120 -19.509 1.00 92.81 85 ALA A C 1
ATOM 614 O O . ALA A 1 85 ? 9.629 -0.098 -18.388 1.00 92.81 85 ALA A O 1
ATOM 615 N N . VAL A 1 86 ? 9.399 0.053 -20.617 1.00 94.00 86 VAL A N 1
ATOM 616 C CA . VAL A 1 86 ? 7.951 0.326 -20.601 1.00 94.00 86 VAL A CA 1
ATOM 617 C C . VAL A 1 86 ? 7.182 -0.841 -19.980 1.00 94.00 86 VAL A C 1
ATOM 619 O O . VAL A 1 86 ? 6.341 -0.632 -19.113 1.00 94.00 86 VAL A O 1
ATOM 622 N N . SER A 1 87 ? 7.534 -2.082 -20.330 1.00 94.38 87 SER A N 1
ATOM 623 C CA . SER A 1 87 ? 6.915 -3.267 -19.716 1.00 94.38 87 SER A CA 1
ATOM 624 C C . SER A 1 87 ? 7.155 -3.333 -18.200 1.00 94.38 87 SER A C 1
ATOM 626 O O . SER A 1 87 ? 6.278 -3.752 -17.447 1.00 94.38 87 SER A O 1
ATOM 628 N N . ALA A 1 88 ? 8.340 -2.927 -17.733 1.00 93.44 88 ALA A N 1
ATOM 629 C CA . ALA A 1 88 ? 8.651 -2.855 -16.308 1.00 93.44 88 ALA A CA 1
ATOM 630 C C . ALA A 1 88 ? 7.872 -1.733 -15.602 1.00 93.44 88 ALA A C 1
ATOM 632 O O . ALA A 1 88 ? 7.420 -1.931 -14.474 1.00 93.44 88 ALA A O 1
ATOM 633 N N . LEU A 1 89 ? 7.671 -0.590 -16.266 1.00 94.56 89 LEU A N 1
ATOM 634 C CA . LEU A 1 89 ? 6.844 0.507 -15.764 1.00 94.56 89 LEU A CA 1
ATOM 635 C C . LEU A 1 89 ? 5.372 0.088 -15.628 1.00 94.56 89 LEU A C 1
ATOM 637 O O . LEU A 1 89 ? 4.763 0.328 -14.587 1.00 94.56 89 LEU A O 1
ATOM 641 N N . ASP A 1 90 ? 4.820 -0.623 -16.613 1.00 95.56 90 ASP A N 1
ATOM 642 C CA . ASP A 1 90 ? 3.459 -1.170 -16.538 1.00 95.56 90 ASP A CA 1
ATOM 643 C C . ASP A 1 90 ? 3.296 -2.145 -15.361 1.00 95.56 90 ASP A C 1
ATOM 645 O O . ASP A 1 90 ? 2.309 -2.093 -14.620 1.00 95.56 90 ASP A O 1
ATOM 649 N N . GLN A 1 91 ? 4.291 -3.007 -15.127 1.00 94.62 91 GLN A N 1
ATOM 650 C CA . GLN A 1 91 ? 4.302 -3.893 -13.960 1.00 94.62 91 GLN A CA 1
ATOM 651 C C . GLN A 1 91 ? 4.402 -3.117 -12.641 1.00 94.62 91 GLN A C 1
ATOM 653 O O . GLN A 1 91 ? 3.743 -3.486 -11.667 1.00 94.62 91 GLN A O 1
ATOM 658 N N . ALA A 1 92 ? 5.198 -2.046 -12.592 1.00 92.56 92 ALA A N 1
ATOM 659 C CA . ALA A 1 92 ? 5.310 -1.192 -11.413 1.00 92.56 92 ALA A CA 1
ATOM 660 C C . ALA A 1 92 ? 3.982 -0.481 -11.101 1.00 92.56 92 ALA A C 1
ATOM 662 O O . ALA A 1 92 ? 3.556 -0.473 -9.945 1.00 92.56 92 ALA A O 1
ATOM 663 N N . HIS A 1 93 ? 3.270 0.016 -12.118 1.00 93.75 93 HIS A N 1
ATOM 664 C CA . HIS A 1 93 ? 1.923 0.569 -11.959 1.00 93.75 93 HIS A CA 1
ATOM 665 C C . HIS A 1 93 ? 0.928 -0.465 -11.424 1.00 93.75 93 HIS A C 1
ATOM 667 O O . HIS A 1 93 ? 0.169 -0.166 -10.501 1.00 93.75 93 HIS A O 1
ATOM 673 N N . ALA A 1 94 ? 0.946 -1.690 -11.959 1.00 95.12 94 ALA A N 1
ATOM 674 C CA . ALA A 1 94 ? 0.069 -2.761 -11.491 1.00 95.12 94 ALA A CA 1
ATOM 675 C C . ALA A 1 94 ? 0.335 -3.122 -10.018 1.00 95.12 94 ALA A C 1
ATOM 677 O O . ALA A 1 94 ? -0.607 -3.285 -9.240 1.00 95.12 94 ALA A O 1
ATOM 678 N N . ARG A 1 95 ? 1.611 -3.191 -9.615 1.00 94.00 95 ARG A N 1
ATOM 679 C CA . ARG A 1 95 ? 2.007 -3.431 -8.219 1.00 94.00 95 ARG A CA 1
ATOM 680 C C . ARG A 1 95 ? 1.561 -2.300 -7.304 1.00 94.00 95 ARG A C 1
ATOM 682 O O . ARG A 1 95 ? 0.929 -2.570 -6.290 1.00 94.00 95 ARG A O 1
ATOM 689 N N . LEU A 1 96 ? 1.807 -1.045 -7.686 1.00 93.56 96 LEU A N 1
ATOM 690 C CA . LEU A 1 96 ? 1.368 0.105 -6.899 1.00 93.56 96 LEU A CA 1
ATOM 691 C C . LEU A 1 96 ? -0.160 0.129 -6.739 1.00 93.56 96 LEU A C 1
ATOM 693 O O . LEU A 1 96 ? -0.650 0.378 -5.641 1.00 93.56 96 LEU A O 1
ATOM 697 N N . ALA A 1 97 ? -0.917 -0.183 -7.795 1.00 94.88 97 ALA A N 1
ATOM 698 C CA . ALA A 1 97 ? -2.374 -0.280 -7.722 1.00 94.88 97 ALA A CA 1
ATOM 699 C C . ALA A 1 97 ? -2.836 -1.364 -6.731 1.00 94.88 97 ALA A C 1
ATOM 701 O O . ALA A 1 97 ? -3.713 -1.104 -5.905 1.00 94.88 97 ALA A O 1
ATOM 702 N N . ALA A 1 98 ? -2.219 -2.550 -6.759 1.00 94.38 98 ALA A N 1
ATOM 703 C CA . ALA A 1 98 ? -2.504 -3.615 -5.798 1.00 94.38 98 ALA A CA 1
ATOM 704 C C . ALA A 1 98 ? -2.181 -3.188 -4.354 1.00 94.38 98 ALA A C 1
ATOM 706 O O . ALA A 1 98 ? -2.986 -3.403 -3.447 1.00 94.38 98 ALA A O 1
ATOM 707 N N . THR A 1 99 ? -1.050 -2.511 -4.140 1.00 94.75 99 THR A N 1
ATOM 708 C CA . THR A 1 99 ? -0.663 -2.011 -2.816 1.00 94.75 99 THR A CA 1
ATOM 709 C C . THR A 1 99 ? -1.612 -0.931 -2.300 1.00 94.75 99 THR A C 1
ATOM 711 O O . THR A 1 99 ? -1.936 -0.922 -1.116 1.00 94.75 99 THR A O 1
ATOM 714 N N . LEU A 1 100 ? -2.129 -0.049 -3.160 1.00 96.44 100 LEU A N 1
ATOM 715 C CA . LEU A 1 100 ? -3.134 0.942 -2.756 1.00 96.44 100 LEU A CA 1
ATOM 716 C C . LEU A 1 100 ? -4.444 0.285 -2.295 1.00 96.44 100 LEU A C 1
ATOM 718 O O . LEU A 1 100 ? -5.055 0.751 -1.333 1.00 96.44 100 LEU A O 1
ATOM 722 N N . ILE A 1 101 ? -4.849 -0.819 -2.932 1.00 96.44 101 ILE A N 1
ATOM 723 C CA . ILE A 1 101 ? -5.992 -1.620 -2.474 1.00 96.44 101 ILE A CA 1
ATOM 724 C C . ILE A 1 101 ? -5.699 -2.221 -1.093 1.00 96.44 101 ILE A C 1
ATOM 726 O O . ILE A 1 101 ? -6.552 -2.144 -0.210 1.00 96.44 101 ILE A O 1
ATOM 730 N N . ALA A 1 102 ? -4.501 -2.771 -0.882 1.00 91.00 102 ALA A N 1
ATOM 731 C CA . ALA A 1 102 ? -4.100 -3.331 0.410 1.00 91.00 102 ALA A CA 1
ATOM 732 C C . ALA A 1 102 ? -4.078 -2.271 1.528 1.00 91.00 102 ALA A C 1
ATOM 734 O O . ALA A 1 102 ? -4.597 -2.521 2.613 1.00 91.00 102 ALA A O 1
ATOM 735 N N . VAL A 1 103 ? -3.564 -1.065 1.252 1.00 94.75 103 VAL A N 1
ATOM 736 C CA . VAL A 1 103 ? -3.607 0.072 2.191 1.00 94.75 103 VAL A CA 1
ATOM 737 C C . VAL A 1 103 ? -5.046 0.413 2.564 1.00 94.75 103 VAL A C 1
ATOM 739 O O . VAL A 1 103 ? -5.360 0.505 3.746 1.00 94.75 103 VAL A O 1
ATOM 742 N N . SER A 1 104 ? -5.938 0.532 1.576 1.00 96.25 104 SER A N 1
ATOM 743 C CA . SER A 1 104 ? -7.353 0.821 1.830 1.00 96.25 104 SER A CA 1
ATOM 744 C C . SER A 1 104 ? -8.020 -0.248 2.704 1.00 96.25 104 SER A C 1
ATOM 746 O O . SER A 1 104 ? -8.805 0.084 3.591 1.00 96.25 104 SER A O 1
ATOM 748 N N . GLN A 1 105 ? -7.697 -1.525 2.491 1.00 94.25 105 GLN A N 1
ATOM 749 C CA . GLN A 1 105 ? -8.221 -2.622 3.308 1.00 94.25 105 GLN A CA 1
ATOM 750 C C . GLN A 1 105 ? -7.681 -2.585 4.742 1.00 94.25 105 GLN A C 1
ATOM 752 O O . GLN A 1 105 ? -8.453 -2.765 5.683 1.00 94.25 105 GLN A O 1
ATOM 757 N N . ALA A 1 106 ? -6.385 -2.317 4.919 1.00 87.81 106 ALA A N 1
ATOM 758 C CA . ALA A 1 106 ? -5.768 -2.214 6.238 1.00 87.81 106 ALA A CA 1
ATOM 759 C C . ALA A 1 106 ? -6.317 -1.019 7.038 1.00 87.81 106 ALA A C 1
ATOM 761 O O . ALA A 1 106 ? -6.578 -1.140 8.234 1.00 87.81 106 ALA A O 1
ATOM 762 N N . GLU A 1 107 ? -6.558 0.118 6.381 1.00 95.12 107 GLU A N 1
ATOM 763 C CA . GLU A 1 107 ? -7.197 1.286 6.999 1.00 95.12 107 GLU A CA 1
ATOM 764 C C . GLU A 1 107 ? -8.638 0.990 7.421 1.00 95.12 107 GLU A C 1
ATOM 766 O O . GLU A 1 107 ? -9.004 1.262 8.564 1.00 95.12 107 GLU A O 1
ATOM 771 N N . ALA A 1 108 ? -9.428 0.349 6.555 1.00 94.31 108 ALA A N 1
ATOM 772 C CA . ALA A 1 108 ? -10.798 -0.038 6.883 1.00 94.31 108 ALA A CA 1
ATOM 773 C C . ALA A 1 108 ? -10.865 -1.021 8.067 1.00 94.31 108 ALA A C 1
ATOM 775 O O . ALA A 1 108 ? -11.736 -0.892 8.932 1.00 94.31 108 ALA A O 1
ATOM 776 N N . ALA A 1 109 ? -9.938 -1.983 8.131 1.00 89.12 109 ALA A N 1
ATOM 777 C CA . ALA A 1 109 ? -9.829 -2.916 9.250 1.00 89.12 109 ALA A CA 1
ATOM 778 C C . ALA A 1 109 ? -9.466 -2.191 10.556 1.00 89.12 109 ALA A C 1
ATOM 780 O O . ALA A 1 109 ? -10.101 -2.418 11.586 1.00 89.12 109 ALA A O 1
ATOM 781 N N . PHE A 1 110 ? -8.500 -1.269 10.511 1.00 89.81 110 PHE A N 1
ATOM 782 C CA . PHE A 1 110 ? -8.117 -0.458 11.667 1.00 89.81 110 PHE A CA 1
ATOM 783 C C . PHE A 1 110 ? -9.291 0.389 12.184 1.00 89.81 110 PHE A C 1
ATOM 785 O O . PHE A 1 110 ? -9.597 0.371 13.374 1.00 89.81 110 PHE A O 1
ATOM 792 N N . GLU A 1 111 ? -10.018 1.065 11.291 1.00 95.81 111 GLU A N 1
ATOM 793 C CA . GLU A 1 111 ? -11.211 1.842 11.650 1.00 95.81 111 GLU A CA 1
ATOM 794 C C . GLU A 1 111 ? -12.338 0.980 12.230 1.00 95.81 111 GLU A C 1
ATOM 796 O O . GLU A 1 111 ? -13.110 1.439 13.075 1.00 95.81 111 GLU A O 1
ATOM 801 N N . GLN A 1 112 ? -12.483 -0.265 11.775 1.00 92.44 112 GLN A N 1
ATOM 802 C CA . GLN A 1 112 ? -13.451 -1.199 12.347 1.00 92.44 112 GLN A CA 1
ATOM 803 C C . GLN A 1 112 ? -13.088 -1.567 13.790 1.00 92.44 112 GLN A C 1
ATOM 805 O O . GLN A 1 112 ? -13.976 -1.620 14.644 1.00 92.44 112 GLN A O 1
ATOM 810 N N . VAL A 1 113 ? -11.801 -1.785 14.074 1.00 91.00 113 VAL A N 1
ATOM 811 C CA . VAL A 1 113 ? -11.328 -2.059 15.435 1.00 91.00 113 VAL A CA 1
ATOM 812 C C . VAL A 1 113 ? -11.530 -0.841 16.338 1.00 91.00 113 VAL A C 1
ATOM 814 O O . VAL A 1 113 ? -12.101 -0.984 17.415 1.00 91.00 113 VAL A O 1
ATOM 817 N N . GLU A 1 114 ? -11.173 0.362 15.882 1.00 94.31 114 GLU A N 1
ATOM 818 C CA . GLU A 1 114 ? -11.403 1.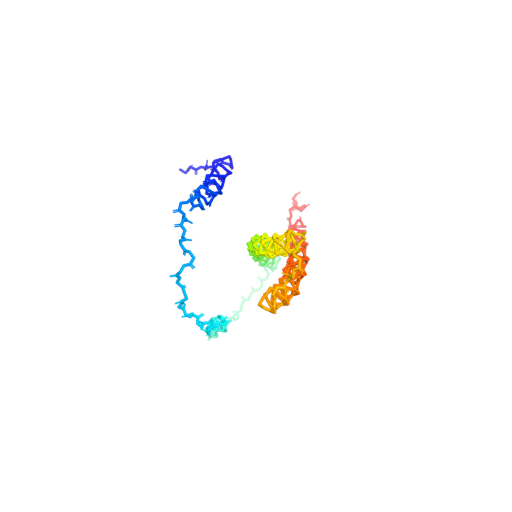614 16.626 1.00 94.31 114 GLU A CA 1
ATOM 819 C C . GLU A 1 114 ? -12.887 1.825 16.962 1.00 94.31 114 GLU A C 1
ATOM 821 O O . GLU A 1 114 ? -13.238 2.142 18.099 1.00 94.31 114 GLU A O 1
ATOM 826 N N . ARG A 1 115 ? -13.793 1.556 16.011 1.00 93.38 115 ARG A N 1
ATOM 827 C CA . ARG A 1 115 ? -15.243 1.601 16.270 1.00 93.38 115 ARG A CA 1
ATOM 828 C C . ARG A 1 115 ? -15.676 0.604 17.342 1.00 93.38 115 ARG A C 1
ATOM 830 O O . ARG A 1 115 ? -16.550 0.919 18.147 1.00 93.38 115 ARG A O 1
ATOM 837 N N . ARG A 1 116 ? -15.078 -0.590 17.368 1.00 88.12 116 ARG A N 1
ATOM 838 C CA . ARG A 1 116 ? -15.384 -1.612 18.376 1.00 88.12 116 ARG A CA 1
ATOM 839 C C . ARG A 1 116 ? -14.868 -1.223 19.760 1.00 88.12 116 ARG A C 1
ATOM 841 O O . ARG A 1 116 ? -15.579 -1.455 20.732 1.00 88.12 116 ARG A O 1
ATOM 848 N N . ILE A 1 117 ? -13.700 -0.584 19.846 1.00 89.38 117 ILE A N 1
ATOM 849 C CA . ILE A 1 117 ? -13.185 0.001 21.095 1.00 89.38 117 ILE A CA 1
ATOM 850 C C . ILE A 1 117 ? -14.156 1.057 21.613 1.00 89.38 117 ILE A C 1
ATOM 852 O O . ILE A 1 117 ? -14.596 0.962 22.754 1.00 89.38 117 ILE A O 1
ATOM 856 N N . ALA A 1 118 ? -14.542 2.014 20.765 1.00 90.25 118 ALA A N 1
ATOM 857 C CA . ALA A 1 118 ? -15.463 3.078 21.149 1.00 90.25 118 ALA A CA 1
ATOM 858 C C . ALA A 1 118 ? -16.817 2.526 21.633 1.00 90.25 118 ALA A C 1
ATOM 860 O O . ALA A 1 118 ? -17.361 3.001 22.627 1.00 90.25 118 ALA A O 1
ATOM 861 N N . ALA A 1 119 ? -17.345 1.488 20.974 1.00 88.81 119 ALA A N 1
ATOM 862 C CA . ALA A 1 119 ? -18.586 0.835 21.387 1.00 88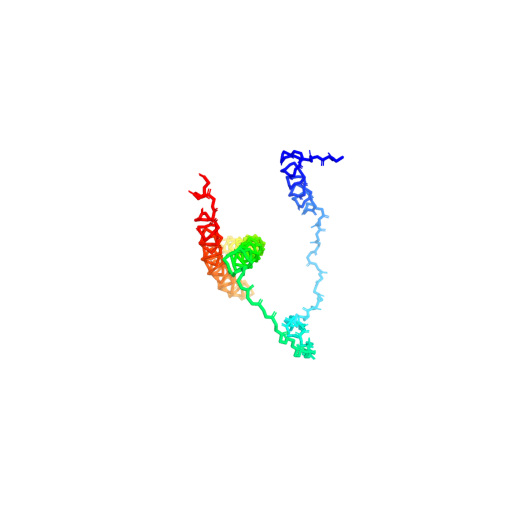.81 119 ALA A CA 1
ATOM 863 C C . ALA A 1 119 ? -18.467 0.144 22.757 1.00 88.81 119 ALA A C 1
ATOM 865 O O . ALA A 1 119 ? -19.368 0.279 23.582 1.00 88.81 119 ALA A O 1
ATOM 866 N N . LEU A 1 120 ? -17.363 -0.568 23.015 1.00 85.88 120 LEU A N 1
ATOM 867 C CA . LEU A 1 120 ? -17.118 -1.216 24.310 1.00 85.88 120 LEU A CA 1
ATOM 868 C C . LEU A 1 120 ? -16.912 -0.189 25.432 1.00 85.88 120 LEU A C 1
ATOM 870 O O . LEU A 1 120 ? -17.435 -0.368 26.528 1.00 85.88 120 LEU A O 1
ATOM 874 N N . GLN A 1 121 ? -16.209 0.910 25.152 1.00 84.94 121 GLN A N 1
ATOM 875 C CA . GLN A 1 121 ? -16.023 2.007 26.104 1.00 84.94 121 GLN A CA 1
ATOM 876 C C . GLN A 1 121 ? -17.356 2.676 26.456 1.00 84.94 121 GLN A C 1
ATOM 878 O O . GLN A 1 121 ? -17.669 2.823 27.633 1.00 84.94 121 GLN A O 1
ATOM 883 N N . ALA A 1 122 ? -18.193 2.981 25.460 1.00 85.75 122 ALA A N 1
ATOM 884 C CA . ALA A 1 122 ? -19.517 3.559 25.687 1.00 85.75 122 ALA A CA 1
ATOM 885 C C . ALA A 1 122 ? -20.454 2.623 26.481 1.00 85.75 122 ALA A C 1
ATOM 887 O O . ALA A 1 122 ? -21.284 3.091 27.259 1.00 85.75 122 ALA A O 1
ATOM 888 N N . GLN A 1 123 ? -20.326 1.301 26.312 1.00 81.50 123 GLN A N 1
ATOM 889 C CA . GLN A 1 123 ? -21.058 0.315 27.117 1.00 81.50 123 GLN A CA 1
ATOM 890 C C . GLN A 1 123 ? -20.583 0.286 28.578 1.00 81.50 123 GLN A C 1
ATOM 892 O O . GLN A 1 123 ? -21.412 0.155 29.477 1.00 81.50 123 GLN A O 1
ATOM 897 N N . GLY A 1 124 ? -19.277 0.446 28.814 1.00 73.25 124 GLY A N 1
ATOM 898 C CA . GLY A 1 124 ? -18.691 0.542 30.155 1.00 73.25 124 GLY A CA 1
ATOM 899 C C . GLY A 1 124 ? -19.008 1.854 30.882 1.00 73.25 124 GLY A C 1
ATOM 900 O O . GLY A 1 124 ? -19.107 1.860 32.099 1.00 73.25 124 GLY A O 1
ATOM 901 N N . GLU A 1 125 ? -19.234 2.960 30.168 1.00 62.03 125 GLU A N 1
ATOM 902 C CA . GLU A 1 125 ? -19.640 4.242 30.776 1.00 62.03 125 GLU A CA 1
ATOM 903 C C . GLU A 1 125 ? -21.109 4.257 31.247 1.00 62.03 125 GLU A C 1
ATOM 905 O O . GLU A 1 125 ? -21.479 5.059 32.104 1.00 62.03 125 GLU A O 1
ATOM 910 N N . GLY A 1 126 ? -21.958 3.376 30.701 1.00 58.78 126 GLY A N 1
ATOM 911 C CA . GLY A 1 126 ? -23.382 3.258 31.054 1.00 58.78 126 GLY A CA 1
ATOM 912 C C . GLY A 1 126 ? -23.715 2.163 32.076 1.00 58.78 126 GLY A C 1
ATOM 913 O O . GLY A 1 126 ? -24.869 2.052 32.491 1.00 58.78 126 GLY A O 1
ATOM 914 N N . SER A 1 127 ? -22.730 1.350 32.465 1.00 56.72 127 SER A N 1
ATOM 915 C CA . SER A 1 127 ? -22.853 0.206 33.374 1.00 56.72 127 SER A CA 1
ATOM 916 C C . SER A 1 127 ? -21.751 0.306 34.421 1.00 56.72 127 SER A C 1
ATOM 918 O O . SER A 1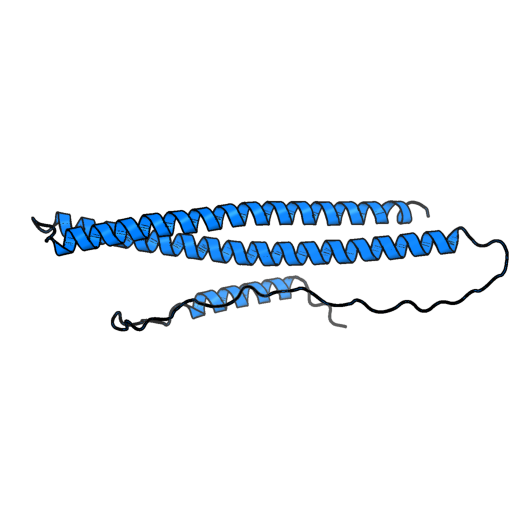 127 ? -20.582 0.251 34.066 1.00 56.72 127 SER A O 1
ATOM 920 N N . ASP A 1 128 ? -22.099 0.406 35.706 1.00 54.38 128 ASP A N 1
ATOM 921 C CA . ASP A 1 128 ? -21.161 0.632 36.830 1.00 54.38 128 ASP A CA 1
ATOM 922 C C . ASP A 1 128 ? -20.170 -0.533 37.099 1.00 54.38 128 ASP A C 1
ATOM 924 O O . ASP A 1 128 ? -19.518 -0.609 38.137 1.00 54.38 128 ASP A O 1
ATOM 928 N N . ALA A 1 129 ? -20.043 -1.462 36.155 1.00 51.72 129 ALA A N 1
ATOM 929 C CA . ALA A 1 129 ? -18.947 -2.404 36.036 1.00 51.72 129 ALA A CA 1
ATOM 930 C C . ALA A 1 129 ? -18.823 -2.805 34.559 1.00 51.72 129 ALA A C 1
ATOM 932 O O . ALA A 1 129 ? -19.789 -3.299 33.964 1.00 51.72 129 ALA A O 1
ATOM 933 N N . LEU A 1 130 ? -17.626 -2.680 33.978 1.00 58.50 130 LEU A N 1
ATOM 934 C CA . LEU A 1 130 ? -17.208 -3.721 33.047 1.00 58.50 130 LEU A CA 1
ATOM 935 C C . LEU A 1 130 ? -17.155 -4.986 33.904 1.00 58.50 130 LEU A C 1
ATOM 937 O O . LEU A 1 130 ? -16.392 -5.066 34.863 1.00 58.50 130 LEU A O 1
ATOM 941 N N . THR A 1 131 ? -18.034 -5.945 33.634 1.00 70.12 131 THR A N 1
ATOM 942 C CA . THR A 1 131 ? -17.856 -7.294 34.175 1.00 70.12 131 THR A CA 1
ATOM 943 C C . THR A 1 131 ? -16.460 -7.794 33.784 1.00 70.12 131 THR A C 1
ATOM 945 O O . THR A 1 131 ? -15.897 -7.308 32.806 1.00 70.12 131 THR A O 1
ATOM 948 N N . GLU A 1 132 ? -15.904 -8.778 34.490 1.00 71.56 132 GLU A N 1
ATOM 949 C CA . GLU A 1 132 ? -14.617 -9.410 34.126 1.00 71.56 132 GLU A CA 1
ATOM 950 C C . GLU A 1 132 ? -14.559 -9.772 32.620 1.00 71.56 132 GLU A C 1
ATOM 952 O O . GLU A 1 132 ? -13.583 -9.475 31.938 1.00 71.56 132 GLU A O 1
ATOM 957 N N . ASP A 1 133 ? -15.684 -10.240 32.058 1.00 78.88 133 ASP A N 1
ATOM 958 C CA . ASP A 1 133 ? -15.890 -10.465 30.614 1.00 78.88 133 ASP A CA 1
ATOM 959 C C . ASP A 1 133 ? -15.736 -9.201 29.736 1.00 78.88 133 ASP A C 1
ATOM 961 O O . ASP A 1 133 ? -15.210 -9.251 28.627 1.00 78.88 133 ASP A O 1
ATOM 965 N N . GLY A 1 134 ? -16.180 -8.036 30.207 1.00 78.75 134 GLY A N 1
ATOM 966 C CA . GLY A 1 134 ? -16.064 -6.768 29.487 1.00 78.75 134 GLY A CA 1
ATOM 967 C C . GLY A 1 134 ? -14.634 -6.228 29.469 1.00 78.75 134 GLY A C 1
ATOM 968 O O . GLY A 1 134 ? -14.193 -5.707 28.443 1.00 78.75 134 GLY A O 1
ATOM 969 N N . GLU A 1 135 ? -13.897 -6.390 30.570 1.00 82.19 135 GLU A N 1
ATOM 970 C CA . GLU A 1 135 ? -12.470 -6.054 30.642 1.00 82.19 135 GLU A CA 1
ATOM 971 C C . GLU A 1 135 ? -11.639 -6.979 29.743 1.00 82.19 135 GLU A C 1
ATOM 973 O O . GLU A 1 135 ? -10.804 -6.500 28.971 1.00 82.19 135 GLU A O 1
ATOM 978 N N . GLU A 1 136 ? -11.923 -8.286 29.759 1.00 84.75 136 GLU A N 1
ATOM 979 C CA . GLU A 1 136 ? -11.267 -9.269 28.891 1.00 84.75 136 GLU A CA 1
ATOM 980 C C . GLU A 1 136 ? -11.555 -8.992 27.405 1.00 84.75 136 GLU A C 1
ATOM 982 O O . GLU A 1 136 ? -10.640 -8.946 26.577 1.00 84.75 136 GLU A O 1
ATOM 987 N N . ARG A 1 137 ? -12.811 -8.693 27.049 1.00 83.44 137 ARG A N 1
ATOM 988 C CA . ARG A 1 137 ? -13.185 -8.317 25.675 1.00 83.44 137 ARG A CA 1
ATOM 989 C C . ARG A 1 137 ? -12.528 -7.016 25.228 1.00 83.44 137 ARG A C 1
ATOM 991 O O . ARG A 1 137 ? -12.127 -6.920 24.067 1.00 83.44 137 ARG A O 1
ATOM 998 N N . LEU A 1 138 ? -12.391 -6.025 26.108 1.00 86.56 138 LEU A N 1
ATOM 999 C CA . 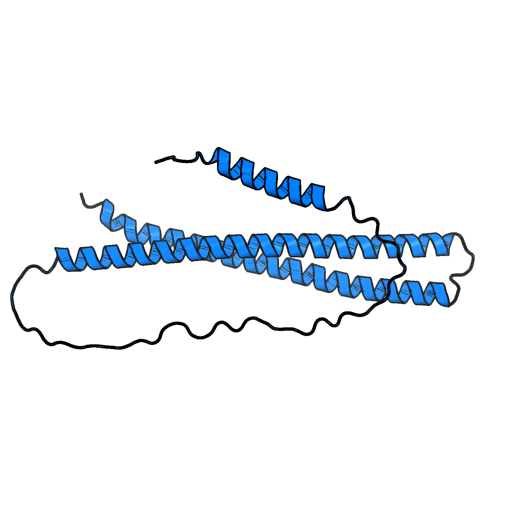LEU A 1 138 ? -11.674 -4.790 25.789 1.00 86.56 138 LEU A CA 1
ATOM 1000 C C . LEU A 1 138 ? -10.180 -5.060 25.566 1.00 86.56 138 LEU A C 1
ATOM 1002 O O . LEU A 1 138 ? -9.624 -4.567 24.585 1.00 86.56 138 LEU A O 1
ATOM 1006 N N . ALA A 1 139 ? -9.551 -5.884 26.408 1.00 88.88 139 ALA A N 1
ATOM 1007 C CA . ALA A 1 139 ? -8.152 -6.275 26.252 1.00 88.88 139 ALA A CA 1
ATOM 1008 C C . ALA A 1 139 ? -7.894 -6.978 24.905 1.00 88.88 139 ALA A C 1
ATOM 1010 O O . ALA A 1 139 ? -6.953 -6.621 24.195 1.00 88.88 139 ALA A O 1
ATOM 1011 N N . LEU A 1 140 ? -8.773 -7.900 24.496 1.00 90.19 140 LEU A N 1
ATOM 1012 C CA . LEU A 1 140 ? -8.687 -8.572 23.193 1.00 90.19 140 LEU A CA 1
ATOM 1013 C C . LEU A 1 140 ? -8.811 -7.597 22.013 1.00 90.19 140 LEU A C 1
ATOM 1015 O O . LEU A 1 140 ? -8.100 -7.723 21.016 1.00 90.19 140 LEU A O 1
ATOM 1019 N N . VAL A 1 141 ? -9.704 -6.609 22.106 1.00 90.19 141 VAL A N 1
ATOM 1020 C CA . VAL A 1 141 ? -9.877 -5.614 21.037 1.00 90.19 141 VAL A CA 1
ATOM 1021 C C . VAL A 1 141 ? -8.698 -4.631 20.996 1.00 90.19 141 VAL A C 1
ATOM 1023 O O . VAL A 1 141 ? -8.318 -4.190 19.911 1.00 90.19 141 VAL A O 1
ATOM 1026 N N . LEU A 1 142 ? -8.068 -4.328 22.134 1.00 91.00 142 LEU A N 1
ATOM 1027 C CA . LEU A 1 142 ? -6.834 -3.537 22.185 1.00 91.00 142 LEU A CA 1
ATOM 1028 C C . LEU A 1 142 ? -5.637 -4.279 21.563 1.00 91.00 142 LEU A C 1
ATOM 1030 O O . LEU A 1 142 ? -4.886 -3.663 20.811 1.00 91.00 142 LEU A O 1
ATOM 1034 N N . ASP A 1 143 ? -5.500 -5.590 21.781 1.00 92.25 143 ASP A N 1
ATOM 1035 C CA . ASP A 1 143 ? -4.504 -6.414 21.071 1.00 92.25 143 ASP A CA 1
ATOM 1036 C C . ASP A 1 143 ? -4.787 -6.442 19.557 1.00 92.25 143 ASP A C 1
ATOM 1038 O O . ASP A 1 143 ? -3.900 -6.216 18.730 1.00 92.25 143 ASP A O 1
ATOM 1042 N N . ALA A 1 144 ? -6.054 -6.606 19.162 1.00 89.44 144 ALA A N 1
ATOM 1043 C CA . ALA A 1 144 ? -6.450 -6.528 17.756 1.00 89.44 144 ALA A CA 1
ATOM 1044 C C . ALA A 1 144 ? -6.124 -5.161 17.125 1.00 89.44 144 ALA A C 1
ATOM 1046 O O . ALA A 1 144 ? -5.765 -5.092 15.947 1.00 89.44 144 ALA A O 1
ATOM 1047 N N . ARG A 1 145 ? -6.213 -4.073 17.899 1.00 93.19 145 ARG A N 1
ATOM 1048 C CA . ARG A 1 145 ? -5.871 -2.712 17.463 1.00 93.19 145 ARG A CA 1
ATOM 1049 C C . ARG A 1 145 ? -4.383 -2.559 17.205 1.00 93.19 145 ARG A C 1
ATOM 1051 O O . ARG A 1 145 ? -4.009 -1.971 16.192 1.00 93.19 145 ARG A O 1
ATOM 1058 N N . GLU A 1 146 ? -3.544 -3.086 18.092 1.00 95.44 146 GLU A N 1
ATOM 1059 C CA . GLU A 1 146 ? -2.093 -3.085 17.907 1.00 95.44 146 GLU A CA 1
ATOM 1060 C C . GLU A 1 146 ? -1.716 -3.837 16.625 1.00 95.44 146 GLU A C 1
ATOM 1062 O O . GLU A 1 146 ? -1.041 -3.283 15.755 1.00 95.44 146 GLU A O 1
ATOM 1067 N N . ARG A 1 147 ? -2.251 -5.049 16.441 1.00 92.62 147 ARG A N 1
ATOM 1068 C CA . ARG A 1 147 ? -2.023 -5.855 15.231 1.00 92.62 147 ARG A CA 1
ATOM 1069 C C . ARG A 1 147 ? -2.496 -5.147 13.961 1.00 92.62 147 ARG A C 1
ATOM 1071 O O . ARG A 1 147 ? -1.763 -5.101 12.974 1.00 92.62 147 ARG A O 1
ATOM 1078 N N . ALA A 1 148 ? -3.692 -4.557 13.982 1.00 89.81 148 ALA A N 1
ATOM 1079 C CA . ALA A 1 148 ? -4.213 -3.784 12.856 1.00 89.81 148 ALA A CA 1
ATOM 1080 C C . ALA A 1 148 ? -3.351 -2.543 12.561 1.00 89.81 148 ALA A C 1
ATOM 1082 O O . ALA A 1 148 ? -3.162 -2.187 11.399 1.00 89.81 148 ALA A O 1
ATOM 1083 N N . GLY A 1 149 ? -2.797 -1.901 13.594 1.00 91.06 149 GLY A N 1
ATOM 1084 C CA . GLY A 1 149 ? -1.860 -0.787 13.458 1.00 91.06 149 GLY A CA 1
ATOM 1085 C C . GLY A 1 149 ? -0.558 -1.200 12.771 1.00 91.06 149 GLY A C 1
ATOM 1086 O O . GLY A 1 149 ? -0.116 -0.517 11.847 1.00 91.06 149 GLY A O 1
ATOM 1087 N N . ILE A 1 150 ? 0.006 -2.346 13.158 1.00 94.69 150 ILE A N 1
ATOM 1088 C CA . ILE A 1 150 ? 1.212 -2.917 12.538 1.00 94.69 150 ILE A CA 1
ATOM 1089 C C . ILE A 1 150 ? 0.967 -3.238 11.057 1.00 94.69 150 ILE A C 1
ATOM 1091 O O . ILE A 1 150 ? 1.771 -2.859 10.203 1.00 94.69 150 ILE A O 1
ATOM 1095 N N . GLU A 1 151 ? -0.149 -3.892 10.723 1.00 91.62 151 GLU A N 1
ATOM 1096 C CA . GLU A 1 151 ? -0.479 -4.219 9.327 1.00 91.62 151 GLU A CA 1
ATOM 1097 C C . GLU A 1 151 ? -0.753 -2.966 8.486 1.00 91.62 151 GLU A C 1
ATOM 1099 O O . GLU A 1 151 ? -0.291 -2.866 7.346 1.00 91.62 151 GLU A O 1
ATOM 1104 N N . ARG A 1 152 ? -1.423 -1.958 9.058 1.00 94.25 152 ARG A N 1
ATOM 1105 C CA . ARG A 1 152 ? -1.601 -0.650 8.416 1.00 94.25 152 ARG A CA 1
ATOM 1106 C C . ARG A 1 152 ? -0.259 0.015 8.123 1.00 94.25 152 ARG A C 1
ATOM 1108 O O . ARG A 1 152 ? -0.057 0.524 7.021 1.00 94.25 152 ARG A O 1
ATOM 1115 N N . GLU A 1 153 ? 0.661 0.014 9.082 1.00 97.19 153 GLU A N 1
ATOM 1116 C CA . GLU A 1 153 ? 1.989 0.594 8.895 1.00 97.19 153 GLU A CA 1
ATOM 1117 C C . GLU A 1 153 ? 2.782 -0.154 7.816 1.00 97.19 153 GLU A C 1
ATOM 1119 O O . GLU A 1 153 ? 3.362 0.466 6.924 1.00 97.19 153 GLU A O 1
ATOM 1124 N N . LYS A 1 154 ? 2.760 -1.489 7.844 1.00 95.31 154 LYS A N 1
ATOM 1125 C CA . LYS A 1 154 ? 3.396 -2.335 6.831 1.00 95.31 154 LYS A CA 1
ATOM 1126 C C . LYS A 1 154 ? 2.857 -2.044 5.429 1.00 95.31 154 LYS A C 1
ATOM 1128 O O . LYS A 1 154 ? 3.650 -1.901 4.500 1.00 95.31 154 LYS A O 1
ATOM 1133 N N . ALA A 1 155 ? 1.541 -1.894 5.280 1.00 93.81 155 ALA A N 1
ATOM 1134 C CA . ALA A 1 155 ? 0.922 -1.545 4.005 1.00 93.81 155 ALA A CA 1
ATOM 1135 C C . ALA A 1 155 ? 1.374 -0.161 3.500 1.00 93.81 155 ALA A C 1
ATOM 1137 O O . ALA A 1 155 ? 1.661 0.000 2.312 1.00 93.81 155 ALA A O 1
ATOM 1138 N N . HIS A 1 156 ? 1.491 0.833 4.388 1.00 96.56 156 HIS A N 1
ATOM 1139 C CA . HIS A 1 156 ? 2.001 2.162 4.024 1.00 96.56 156 HIS A CA 1
ATOM 1140 C C . HIS A 1 156 ? 3.486 2.141 3.641 1.00 96.56 156 HIS A C 1
ATOM 1142 O O . HIS A 1 156 ? 3.850 2.739 2.630 1.00 96.56 156 HIS A O 1
ATOM 1148 N N . ARG A 1 157 ? 4.335 1.396 4.360 1.00 97.81 157 ARG A N 1
ATOM 1149 C CA . ARG A 1 157 ? 5.750 1.214 3.978 1.00 97.81 157 ARG A CA 1
ATOM 1150 C C . ARG A 1 157 ? 5.889 0.527 2.619 1.00 97.81 157 ARG A C 1
ATOM 1152 O O . ARG A 1 157 ? 6.701 0.940 1.794 1.00 97.81 157 ARG A O 1
ATOM 1159 N N . GLU A 1 158 ? 5.073 -0.491 2.357 1.00 96.50 158 GLU A N 1
ATOM 1160 C CA . GLU A 1 158 ? 5.047 -1.166 1.057 1.00 96.50 158 GLU A CA 1
ATOM 1161 C C . GLU A 1 158 ? 4.614 -0.204 -0.056 1.00 96.50 158 GLU A C 1
ATOM 1163 O O . GLU A 1 158 ? 5.204 -0.188 -1.135 1.00 96.50 158 GLU A O 1
ATOM 1168 N N . LYS A 1 159 ? 3.630 0.665 0.205 1.00 96.50 159 LYS A N 1
ATOM 1169 C CA . LYS A 1 159 ? 3.219 1.714 -0.739 1.00 96.50 159 LYS A CA 1
ATOM 1170 C C . LYS A 1 159 ? 4.377 2.656 -1.062 1.00 96.50 159 LYS A C 1
ATOM 1172 O O . LYS A 1 159 ? 4.594 2.947 -2.236 1.00 96.50 159 LYS A O 1
ATOM 1177 N N . GLU A 1 160 ? 5.120 3.122 -0.061 1.00 97.50 160 GLU A N 1
ATOM 1178 C CA . GLU A 1 160 ? 6.292 3.982 -0.275 1.00 97.50 160 GLU A CA 1
ATOM 1179 C C . GLU A 1 160 ? 7.363 3.279 -1.118 1.00 97.50 160 GLU A C 1
ATOM 1181 O O . GLU A 1 160 ? 7.889 3.865 -2.068 1.00 97.50 160 GLU A O 1
ATOM 1186 N N . MET A 1 161 ? 7.626 1.999 -0.834 1.00 97.88 161 MET A N 1
ATOM 1187 C CA . MET A 1 161 ? 8.550 1.178 -1.615 1.00 97.88 161 MET A CA 1
ATOM 1188 C C . MET A 1 161 ? 8.096 1.047 -3.075 1.00 97.88 161 MET A C 1
ATOM 1190 O O . MET A 1 161 ? 8.888 1.275 -3.991 1.00 97.88 161 MET A O 1
ATOM 1194 N N . GLN A 1 162 ? 6.817 0.746 -3.324 1.00 95.56 162 GLN A N 1
ATOM 1195 C CA . GLN A 1 162 ? 6.297 0.629 -4.689 1.00 95.56 162 GLN A CA 1
ATOM 1196 C C . GLN A 1 162 ? 6.282 1.971 -5.430 1.00 95.56 162 GLN A C 1
ATOM 1198 O O . GLN A 1 162 ? 6.545 2.007 -6.630 1.00 95.56 162 GLN A O 1
ATOM 1203 N N . GLN A 1 163 ? 6.058 3.090 -4.738 1.00 95.38 163 GLN A N 1
ATOM 1204 C CA . GLN A 1 163 ? 6.195 4.424 -5.331 1.00 95.38 163 GLN A CA 1
ATOM 1205 C C . GLN A 1 163 ? 7.643 4.753 -5.714 1.00 95.38 163 GLN A C 1
ATOM 1207 O O . GLN A 1 163 ? 7.866 5.439 -6.712 1.00 95.38 163 GLN A O 1
ATOM 1212 N N . ALA A 1 164 ? 8.625 4.298 -4.933 1.00 96.12 164 ALA A N 1
ATOM 1213 C CA . ALA A 1 164 ? 10.036 4.432 -5.285 1.00 96.12 164 ALA A CA 1
ATOM 1214 C C . ALA A 1 164 ? 10.396 3.548 -6.491 1.00 96.12 164 ALA A C 1
ATOM 1216 O O . ALA A 1 164 ? 11.047 4.019 -7.423 1.00 96.12 164 ALA A O 1
ATOM 1217 N N . ASN A 1 165 ? 9.905 2.305 -6.524 1.00 92.88 165 ASN A N 1
ATOM 1218 C CA . ASN A 1 165 ? 10.091 1.397 -7.658 1.00 92.88 165 ASN A CA 1
ATOM 1219 C C . ASN A 1 165 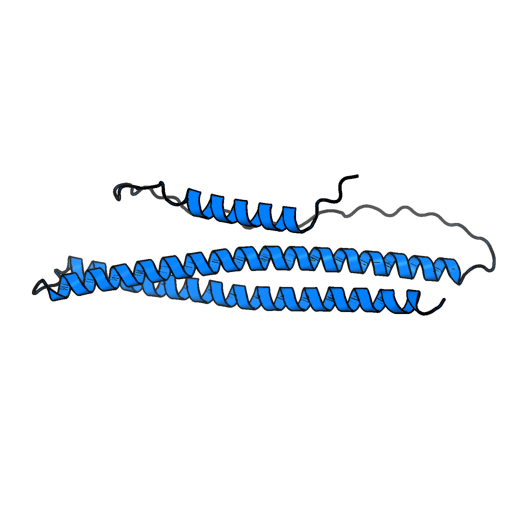? 9.481 1.955 -8.950 1.00 92.88 165 ASN A C 1
ATOM 1221 O O . ASN A 1 165 ? 10.101 1.867 -10.006 1.00 92.88 165 ASN A O 1
ATOM 1225 N N . MET A 1 166 ? 8.285 2.546 -8.865 1.00 95.81 166 MET A N 1
ATOM 1226 C CA . MET A 1 166 ? 7.621 3.196 -9.995 1.00 95.81 166 MET A CA 1
ATOM 1227 C C . MET A 1 166 ? 8.454 4.364 -10.529 1.00 95.81 166 MET A C 1
ATOM 1229 O O . MET A 1 166 ? 8.762 4.376 -11.714 1.00 95.81 166 MET A O 1
ATOM 1233 N N . ARG A 1 167 ? 8.909 5.275 -9.656 1.00 95.75 167 ARG A N 1
ATOM 1234 C CA . ARG A 1 167 ? 9.796 6.384 -10.052 1.00 95.75 167 ARG A CA 1
ATOM 1235 C C . ARG A 1 167 ? 11.079 5.890 -10.721 1.00 95.75 167 ARG A C 1
ATOM 1237 O O . ARG A 1 167 ? 11.462 6.392 -11.769 1.00 95.75 167 ARG A O 1
ATOM 1244 N N . SER A 1 168 ? 11.704 4.846 -10.175 1.00 94.81 168 SER A N 1
ATOM 1245 C CA . SER A 1 168 ? 12.886 4.241 -10.797 1.00 94.81 168 SER A CA 1
ATOM 1246 C C . SER A 1 168 ? 12.578 3.625 -12.170 1.00 94.81 168 SER A C 1
ATOM 1248 O O . SER A 1 168 ? 13.405 3.685 -13.078 1.00 94.81 168 SER A O 1
ATOM 1250 N N . ALA A 1 169 ? 11.395 3.037 -12.357 1.00 92.06 169 ALA A N 1
ATOM 1251 C CA . ALA A 1 169 ? 10.978 2.520 -13.656 1.00 92.06 169 ALA A CA 1
ATOM 1252 C C . ALA A 1 169 ? 10.739 3.647 -14.678 1.00 92.06 169 ALA A C 1
ATOM 1254 O O . ALA A 1 169 ? 11.156 3.503 -15.827 1.00 92.06 169 ALA A O 1
ATOM 1255 N N . GLU A 1 170 ? 10.142 4.768 -14.264 1.00 91.69 170 GLU A N 1
ATOM 1256 C CA . GLU A 1 170 ? 9.967 5.970 -15.095 1.00 91.69 170 GLU A CA 1
ATOM 1257 C C . GLU A 1 170 ? 11.320 6.525 -15.562 1.00 91.69 170 GLU A C 1
ATOM 1259 O O . GLU A 1 170 ? 11.527 6.710 -16.760 1.00 91.69 170 GLU A O 1
ATOM 1264 N N . GLU A 1 171 ? 12.283 6.676 -14.646 1.00 94.88 171 GLU A N 1
ATOM 1265 C CA . GLU A 1 171 ? 13.648 7.124 -14.966 1.00 94.88 171 GLU A CA 1
ATOM 1266 C C . GLU A 1 171 ? 14.343 6.198 -15.979 1.00 94.88 171 GLU A C 1
ATOM 1268 O O . GLU A 1 171 ? 15.091 6.649 -16.847 1.00 94.88 171 GLU A O 1
ATOM 1273 N N . ARG A 1 172 ? 14.093 4.884 -15.908 1.00 91.75 172 ARG A N 1
ATOM 1274 C CA . ARG A 1 172 ? 14.649 3.915 -16.868 1.00 91.75 172 ARG A CA 1
ATOM 1275 C C . ARG A 1 172 ? 14.013 4.027 -18.247 1.00 91.75 172 ARG A C 1
ATOM 1277 O O . ARG A 1 172 ? 14.720 3.822 -19.233 1.00 91.75 172 ARG A O 1
ATOM 1284 N N . VAL A 1 173 ? 12.715 4.325 -18.325 1.00 92.88 173 VAL A N 1
ATOM 1285 C CA . VAL A 1 173 ? 12.045 4.617 -19.600 1.00 92.88 173 VAL A CA 1
ATOM 1286 C C . VAL A 1 173 ? 12.643 5.880 -20.207 1.00 92.88 173 VAL A C 1
ATOM 1288 O O . VAL A 1 173 ? 13.098 5.829 -21.345 1.00 92.88 173 VAL A O 1
ATOM 1291 N N . GLU A 1 174 ? 12.756 6.961 -19.434 1.00 92.00 174 GLU A N 1
ATOM 1292 C CA . GLU A 1 174 ? 13.364 8.215 -19.896 1.00 92.00 174 GLU A CA 1
ATOM 1293 C C . GLU A 1 174 ? 14.811 8.004 -20.375 1.00 92.00 174 GLU A C 1
ATOM 1295 O O . GLU A 1 174 ? 15.188 8.437 -21.466 1.00 92.00 174 GLU A O 1
ATOM 1300 N N . ALA A 1 175 ? 15.622 7.260 -19.617 1.00 90.81 175 ALA A N 1
ATOM 1301 C CA . ALA A 1 175 ? 16.991 6.939 -20.009 1.00 90.81 175 ALA A CA 1
ATOM 1302 C C . ALA A 1 175 ? 17.061 6.115 -21.308 1.00 90.81 175 ALA A C 1
ATOM 1304 O O . ALA A 1 175 ? 17.958 6.337 -22.123 1.00 90.81 175 ALA A O 1
ATOM 1305 N N . ALA A 1 176 ? 16.135 5.172 -21.518 1.00 89.19 176 ALA A N 1
ATOM 1306 C CA . ALA A 1 176 ? 16.055 4.388 -22.750 1.00 89.19 176 ALA A CA 1
ATOM 1307 C C . ALA A 1 176 ? 15.598 5.244 -23.946 1.00 89.19 176 ALA A C 1
ATOM 1309 O O . ALA A 1 176 ? 16.142 5.118 -25.044 1.00 89.19 176 ALA A O 1
ATOM 1310 N N . GLU A 1 177 ? 14.657 6.167 -23.740 1.00 87.38 177 GLU A N 1
ATOM 1311 C CA . GLU A 1 177 ? 14.225 7.121 -24.766 1.00 87.38 177 GLU A CA 1
ATOM 1312 C C . GLU A 1 177 ? 15.365 8.053 -25.190 1.00 87.38 177 GLU A C 1
ATOM 1314 O O . GLU A 1 177 ? 15.600 8.243 -26.387 1.00 87.38 177 GLU A O 1
ATOM 1319 N N . LEU A 1 178 ? 16.129 8.589 -24.234 1.00 88.19 178 LEU A N 1
ATOM 1320 C CA . LEU A 1 178 ? 17.286 9.442 -24.515 1.00 88.19 178 LEU A CA 1
ATOM 1321 C C . LEU A 1 178 ? 18.366 8.723 -25.331 1.00 88.19 178 LEU A C 1
ATOM 1323 O O . LEU A 1 178 ? 19.033 9.364 -26.139 1.00 88.19 178 LEU A O 1
ATOM 1327 N N . GLN A 1 179 ? 18.528 7.407 -25.175 1.00 83.81 179 GLN A N 1
ATOM 1328 C CA . GLN A 1 179 ? 19.463 6.618 -25.986 1.00 83.81 179 GLN A CA 1
ATOM 1329 C C . GLN A 1 179 ? 19.006 6.453 -27.442 1.00 83.81 179 GLN A C 1
ATOM 1331 O O . GLN A 1 179 ? 19.845 6.327 -28.335 1.00 83.81 179 GLN A O 1
ATOM 1336 N N . LEU A 1 180 ? 17.699 6.524 -27.705 1.00 80.12 180 LEU A N 1
ATOM 1337 C CA . LEU A 1 180 ? 17.127 6.474 -29.054 1.00 80.12 180 LEU A CA 1
ATOM 1338 C C . LEU A 1 180 ? 17.152 7.837 -29.767 1.00 80.12 180 LEU A C 1
ATOM 1340 O O . LEU A 1 180 ? 17.262 7.890 -30.996 1.00 80.12 180 LEU A O 1
ATOM 1344 N N . GLN A 1 181 ? 17.110 8.948 -29.027 1.00 72.50 181 GLN A N 1
ATOM 1345 C CA . GLN A 1 181 ? 17.140 10.311 -29.580 1.00 72.50 181 GLN A CA 1
ATOM 1346 C C . GLN A 1 181 ? 18.389 10.688 -30.422 1.00 72.50 181 GLN A C 1
ATOM 1348 O O . GLN A 1 181 ? 18.206 11.322 -31.468 1.00 72.50 181 GLN A O 1
ATOM 1353 N N . PRO A 1 182 ? 19.647 10.313 -30.094 1.00 59.78 182 PRO A N 1
ATOM 1354 C CA . PRO A 1 182 ? 20.818 10.665 -30.910 1.00 59.78 182 PRO A CA 1
ATOM 1355 C C . PRO A 1 182 ? 20.812 10.040 -32.316 1.00 59.78 182 PRO A C 1
ATOM 1357 O O . PRO A 1 182 ? 21.538 10.509 -33.197 1.00 59.78 182 PRO A O 1
ATOM 1360 N N . SER A 1 183 ? 19.976 9.028 -32.554 1.00 50.84 183 SER A N 1
ATOM 1361 C CA . SER A 1 183 ? 19.752 8.408 -33.868 1.00 50.84 183 SER A CA 1
ATOM 1362 C C . SER A 1 183 ? 18.845 9.237 -34.788 1.00 50.84 183 SER A C 1
ATOM 1364 O O . SER A 1 183 ? 18.903 9.068 -36.005 1.00 50.84 183 SER A O 1
ATOM 1366 N N . LEU A 1 184 ? 18.012 10.129 -34.235 1.00 50.44 184 LEU A N 1
ATOM 1367 C CA . LEU A 1 184 ? 17.010 10.895 -34.991 1.00 50.44 184 LEU A CA 1
ATOM 1368 C C . LEU A 1 184 ? 17.479 12.305 -35.384 1.00 50.44 184 LEU A C 1
ATOM 1370 O O . LEU A 1 184 ? 17.015 12.829 -36.394 1.00 50.44 184 LEU A O 1
ATOM 1374 N N . SER A 1 185 ? 18.438 12.888 -34.656 1.00 49.50 185 SER A N 1
ATOM 1375 C CA . SER A 1 185 ? 18.992 14.227 -34.946 1.00 49.50 185 SER A CA 1
ATOM 1376 C C . SER A 1 185 ? 20.116 14.250 -35.997 1.00 49.50 185 SER A C 1
ATOM 1378 O O . SER A 1 185 ? 20.649 15.316 -36.295 1.00 49.50 185 SER A O 1
ATOM 1380 N N . ARG A 1 186 ? 20.495 13.103 -36.583 1.00 47.84 186 ARG A N 1
ATOM 1381 C CA . ARG A 1 186 ? 21.363 13.032 -37.776 1.00 47.84 186 ARG A CA 1
ATOM 1382 C C . ARG A 1 186 ? 20.532 12.699 -39.018 1.00 47.84 186 ARG A C 1
ATOM 1384 O O . ARG A 1 186 ? 20.599 11.581 -39.526 1.00 47.84 186 ARG A O 1
ATOM 1391 N N . LYS A 1 187 ? 19.747 13.655 -39.501 1.00 41.62 187 LYS A N 1
ATOM 1392 C CA . LYS A 1 187 ? 19.191 13.655 -40.860 1.00 41.62 187 LYS A CA 1
ATOM 1393 C C . LYS A 1 187 ? 19.350 15.031 -41.476 1.00 41.62 187 LYS A C 1
ATOM 1395 O O . LYS A 1 187 ? 19.179 16.013 -40.726 1.00 41.62 187 LYS A O 1
#